Protein AF-A0A434BQZ9-F1 (afdb_monomer_lite)

Secondary structure (DSSP, 8-state):
-EEETTSTTHHHHTT-SEEEEEE-BGGGHHHHHHHHS--S-SGGGS-EEE-TTSPEEETT-SEEEEEEEEEEEEETTEEEEEEEEEEEEE-SSPBPEEETTEEE-HHHHHHHHHHS-TT-EEEEEEEETTEEEEEEETTEEE--EEESS--TT-TTSHHHHHHTTT-EEEEEEEEEEEEETTEEEEEEEEEEEEEEPPS-GGGTEEE-

Foldseek 3Di:
DKDFPPDPCVVVVVPDFKEKDFFAFQVCPVLVVLVPDPDPDSPVVFDWDQDPSGHTYGPPGQKMFIWTFPDWDDDPRIIDTDTDGPDMDHDQGFTWDDDPHDIDTQVVVQLVVLPDAQQEKEFEFADDPRWTKWAADPVGTDTQIARGQDDCPPCRHSNVVCVQLPKDKDFDGWPDWDADPVGNSYIYIYTYTYTDDDDDCPSRMDID

Structure (mmCIF, N/CA/C/O backbone):
data_AF-A0A434BQZ9-F1
#
_entry.id   AF-A0A434BQZ9-F1
#
loop_
_atom_site.group_PDB
_atom_site.id
_atom_site.type_symbol
_atom_site.label_atom_id
_atom_site.label_alt_id
_atom_site.label_comp_id
_atom_site.label_asym_id
_atom_site.label_entity_id
_atom_site.label_seq_id
_atom_site.pdbx_PDB_ins_code
_atom_site.Cartn_x
_atom_site.Cartn_y
_atom_site.Cartn_z
_atom_site.occupancy
_atom_site.B_iso_or_equiv
_atom_site.auth_seq_id
_atom_site.auth_comp_id
_atom_site.auth_asym_id
_atom_site.auth_atom_id
_atom_site.pdbx_PDB_model_num
ATOM 1 N N . VAL A 1 1 ? -4.462 -6.436 14.727 1.00 96.25 1 VAL A N 1
ATOM 2 C CA . VAL A 1 1 ? -4.093 -4.995 14.819 1.00 96.25 1 VAL A CA 1
ATOM 3 C C . VAL A 1 1 ? -4.205 -4.559 16.272 1.00 96.25 1 VAL A C 1
ATOM 5 O O . VAL A 1 1 ? -5.008 -5.148 16.980 1.00 96.25 1 VAL A O 1
ATOM 8 N N . CYS A 1 2 ? -3.408 -3.598 16.743 1.00 97.81 2 CYS A N 1
ATOM 9 C CA . CYS A 1 2 ? -3.476 -3.118 18.128 1.00 97.81 2 CYS A CA 1
ATOM 10 C C . CYS A 1 2 ? -3.979 -1.674 18.169 1.00 97.81 2 CYS A C 1
ATOM 12 O O . CYS A 1 2 ? -3.626 -0.878 17.301 1.00 97.81 2 CYS A O 1
ATOM 14 N N . ILE A 1 3 ? -4.768 -1.332 19.184 1.00 97.69 3 ILE A N 1
ATOM 15 C CA . ILE A 1 3 ? -5.246 0.033 19.424 1.00 97.69 3 ILE A CA 1
ATOM 16 C C . ILE A 1 3 ? -5.011 0.422 20.881 1.00 97.69 3 ILE A C 1
ATOM 18 O O . ILE A 1 3 ? -5.315 -0.346 21.791 1.00 97.69 3 ILE A O 1
ATOM 22 N N . ALA A 1 4 ? -4.458 1.614 21.102 1.00 97.56 4 ALA A N 1
ATOM 23 C CA . ALA A 1 4 ? -4.196 2.124 22.443 1.00 97.56 4 ALA A CA 1
ATOM 24 C C . ALA A 1 4 ? -5.507 2.385 23.194 1.00 97.56 4 ALA A C 1
ATOM 26 O O . ALA A 1 4 ? -6.442 2.943 22.620 1.00 97.56 4 ALA A O 1
ATOM 27 N N . HIS A 1 5 ? -5.549 2.115 24.499 1.00 97.44 5 HIS A N 1
ATOM 28 C CA . HIS A 1 5 ? -6.708 2.442 25.348 1.00 97.44 5 HIS A CA 1
ATOM 29 C C . HIS A 1 5 ? -7.026 3.942 25.367 1.00 97.44 5 HIS A C 1
ATOM 31 O O . HIS A 1 5 ? -8.168 4.352 25.542 1.00 97.44 5 HIS A O 1
ATOM 37 N N . LYS A 1 6 ? -6.006 4.781 25.149 1.00 96.12 6 LYS A N 1
ATOM 38 C CA . LYS A 1 6 ? -6.139 6.243 25.084 1.00 96.12 6 LYS A CA 1
ATOM 39 C C . LYS A 1 6 ? -6.611 6.759 23.720 1.00 96.12 6 LYS A C 1
ATOM 41 O O . LYS A 1 6 ? -6.811 7.964 23.570 1.00 96.12 6 LYS A O 1
ATOM 46 N N . ALA A 1 7 ? -6.733 5.899 22.708 1.00 94.19 7 ALA A N 1
ATOM 47 C CA . ALA A 1 7 ? -7.203 6.319 21.395 1.00 94.19 7 ALA A CA 1
ATOM 48 C C . ALA A 1 7 ? -8.699 6.657 21.450 1.00 94.19 7 ALA A C 1
ATOM 50 O O . ALA A 1 7 ? -9.493 5.896 21.991 1.00 94.19 7 ALA A O 1
ATOM 51 N N . VAL A 1 8 ? -9.099 7.762 20.811 1.00 92.06 8 VAL A N 1
ATOM 52 C CA . VAL A 1 8 ? -10.505 8.219 20.769 1.00 92.06 8 VAL A CA 1
ATOM 53 C C . VAL A 1 8 ? -11.450 7.140 20.221 1.00 92.06 8 VAL A C 1
ATOM 55 O O . VAL A 1 8 ? -12.586 7.032 20.666 1.00 92.06 8 VAL A O 1
ATOM 58 N N . GLY A 1 9 ? -10.977 6.317 19.279 1.00 92.06 9 GLY A N 1
ATOM 59 C CA . GLY A 1 9 ? -11.767 5.237 18.684 1.00 92.06 9 GLY A CA 1
ATOM 60 C C . GLY A 1 9 ? -11.846 3.951 19.514 1.00 92.06 9 GLY A C 1
ATOM 61 O O . GLY A 1 9 ? -12.615 3.069 19.147 1.00 92.06 9 GLY A O 1
ATOM 62 N N . HIS A 1 10 ? -11.079 3.810 20.604 1.00 96.19 10 HIS A N 1
ATOM 63 C CA . HIS A 1 10 ? -11.033 2.561 21.380 1.00 96.19 10 HIS A CA 1
ATOM 64 C C . HIS A 1 10 ? -12.415 2.106 21.886 1.00 96.19 10 HIS A C 1
ATOM 66 O O . HIS A 1 10 ? -12.773 0.964 21.593 1.00 96.19 10 HIS A O 1
ATOM 72 N N . PRO A 1 11 ? -13.251 2.966 22.511 1.00 95.88 11 PRO A N 1
ATOM 73 C CA . PRO A 1 11 ? -14.576 2.550 22.981 1.00 95.88 11 PRO A CA 1
ATOM 74 C C . PRO A 1 11 ? -15.502 2.052 21.862 1.00 95.88 11 PRO A C 1
ATOM 76 O O . PRO A 1 11 ? -16.344 1.185 22.087 1.00 95.88 11 PRO A O 1
ATOM 79 N N . VAL A 1 12 ? -15.328 2.572 20.641 1.00 95.81 12 VAL A N 1
ATOM 80 C CA . VAL A 1 12 ? -16.085 2.124 19.465 1.00 95.81 12 VAL A CA 1
ATOM 81 C C . VAL A 1 12 ? -15.643 0.714 19.083 1.00 95.81 12 VAL A C 1
ATOM 83 O O . VAL A 1 12 ? -16.463 -0.198 19.055 1.00 95.81 12 VAL A O 1
ATOM 86 N N . PHE A 1 13 ? -14.339 0.488 18.899 1.00 96.19 13 PHE A N 1
ATOM 87 C CA . PHE A 1 13 ? -13.815 -0.845 18.575 1.00 96.19 13 PHE A CA 1
ATOM 88 C C . PHE A 1 13 ? -14.084 -1.894 19.661 1.00 96.19 13 PHE A C 1
ATOM 90 O O . PHE A 1 13 ? -14.191 -3.072 19.335 1.00 96.19 13 PHE A O 1
ATOM 97 N N . ALA A 1 14 ? -14.234 -1.481 20.922 1.00 94.56 14 ALA A N 1
ATOM 98 C CA . ALA A 1 14 ? -14.578 -2.376 22.024 1.00 94.56 14 ALA A CA 1
ATOM 99 C C . ALA A 1 14 ? -15.988 -2.985 21.913 1.00 94.56 14 ALA A C 1
ATOM 101 O O . ALA A 1 14 ? -16.255 -4.020 22.520 1.00 94.56 14 ALA A O 1
ATOM 102 N N . THR A 1 15 ? -16.887 -2.356 21.149 1.00 96.00 15 THR A N 1
ATOM 103 C CA . THR A 1 15 ? -18.284 -2.795 20.984 1.00 96.00 15 THR A CA 1
ATOM 104 C C . THR A 1 15 ? -18.646 -3.149 19.538 1.00 96.00 15 THR A C 1
ATOM 106 O O . THR A 1 15 ? -19.679 -3.780 19.298 1.00 96.00 15 THR A O 1
ATOM 109 N N . SER A 1 16 ? -17.797 -2.792 18.570 1.00 96.94 16 SER A N 1
ATOM 110 C CA . SER A 1 16 ? -17.972 -3.124 17.156 1.00 96.94 16 SER A CA 1
ATOM 111 C C . SER A 1 16 ? -17.912 -4.629 16.884 1.00 96.94 16 SER A C 1
ATOM 113 O O . SER A 1 16 ? -17.060 -5.349 17.402 1.00 96.94 16 SER A O 1
ATOM 115 N N . LYS A 1 17 ? -18.784 -5.094 15.982 1.00 97.62 17 LYS A N 1
ATOM 116 C CA . LYS A 1 17 ? -18.813 -6.487 15.498 1.00 97.62 17 LYS A CA 1
ATOM 117 C C . LYS A 1 17 ? -17.883 -6.745 14.314 1.00 97.62 17 LYS A C 1
ATOM 119 O O . LYS A 1 17 ? -17.620 -7.898 13.998 1.00 97.62 17 LYS A O 1
ATOM 124 N N . SER A 1 18 ? -17.402 -5.694 13.665 1.00 98.31 18 SER A N 1
ATOM 125 C CA . SER A 1 18 ? -16.564 -5.764 12.473 1.00 98.31 18 SER A CA 1
ATOM 126 C C . SER A 1 18 ? -15.623 -4.566 12.399 1.00 98.31 18 SER A C 1
ATOM 128 O O . SER A 1 18 ? -15.804 -3.563 13.100 1.00 98.31 18 SER A O 1
ATOM 130 N N . PHE A 1 19 ? -14.575 -4.701 11.596 1.00 98.56 19 PHE A N 1
ATOM 131 C CA . PHE A 1 19 ? -13.649 -3.627 11.270 1.00 98.56 19 PHE A CA 1
ATOM 132 C C . PHE A 1 19 ? -12.974 -3.891 9.923 1.00 98.56 19 PHE A C 1
ATOM 134 O O . PHE A 1 19 ? -12.775 -5.039 9.532 1.00 98.56 19 PHE A O 1
ATOM 141 N N . ALA A 1 20 ? -12.554 -2.820 9.250 1.00 98.31 20 ALA A N 1
ATOM 142 C CA . ALA A 1 20 ? -11.741 -2.906 8.044 1.00 98.31 20 ALA A CA 1
ATOM 143 C C . ALA A 1 20 ? -10.283 -2.520 8.334 1.00 98.31 20 ALA A C 1
ATOM 145 O O . ALA A 1 20 ? -10.005 -1.620 9.131 1.00 98.31 20 ALA A O 1
ATOM 146 N N . ILE A 1 21 ? -9.351 -3.186 7.658 1.00 98.56 21 ILE A N 1
ATOM 147 C CA . ILE A 1 21 ? -7.941 -2.800 7.577 1.00 98.56 21 ILE A CA 1
ATOM 148 C C . ILE A 1 21 ? -7.709 -2.236 6.179 1.00 98.56 21 ILE A C 1
ATOM 150 O O . ILE A 1 21 ? -7.973 -2.925 5.200 1.00 98.56 21 ILE A O 1
ATOM 154 N N . ASN A 1 22 ? -7.187 -1.014 6.089 1.00 98.50 22 ASN A N 1
ATOM 155 C CA . ASN A 1 22 ? -6.843 -0.356 4.830 1.00 98.50 22 ASN A CA 1
ATOM 156 C C . ASN A 1 22 ? -5.321 -0.167 4.763 1.00 98.50 22 ASN A C 1
ATOM 158 O O . ASN A 1 22 ? -4.747 0.556 5.580 1.00 98.50 22 ASN A O 1
ATOM 162 N N . VAL A 1 23 ? -4.663 -0.845 3.823 1.00 98.00 23 VAL A N 1
ATOM 163 C CA . VAL A 1 23 ? -3.221 -0.730 3.569 1.00 98.00 23 VAL A CA 1
ATOM 164 C C . VAL A 1 23 ? -3.010 0.382 2.549 1.00 98.00 23 VAL A C 1
ATOM 166 O O . VAL A 1 23 ? -3.301 0.217 1.367 1.00 98.00 23 VAL A O 1
ATOM 169 N N . LEU A 1 24 ? -2.542 1.533 3.023 1.00 97.44 24 LEU A N 1
ATOM 170 C CA . LEU A 1 24 ? -2.470 2.761 2.234 1.00 97.44 24 LEU A CA 1
ATOM 171 C C . LEU A 1 24 ? -1.416 2.690 1.122 1.00 97.44 24 LEU A C 1
ATOM 173 O O . LEU A 1 24 ? -0.355 2.091 1.305 1.00 97.44 24 LEU A O 1
ATOM 177 N N . ASN A 1 25 ? -1.694 3.344 -0.005 1.00 94.94 25 ASN A N 1
ATOM 178 C CA . ASN A 1 25 ? -0.714 3.567 -1.071 1.00 94.94 25 ASN A CA 1
ATOM 179 C C . ASN A 1 25 ? 0.157 4.811 -0.802 1.00 94.94 25 ASN A C 1
ATOM 181 O O . ASN A 1 25 ? -0.167 5.618 0.071 1.00 94.94 25 ASN A O 1
ATOM 185 N N . GLU A 1 26 ? 1.250 4.983 -1.548 1.00 92.00 26 GLU A N 1
ATOM 186 C CA . GLU A 1 26 ? 2.219 6.075 -1.357 1.00 92.00 26 GLU A CA 1
ATOM 187 C C . GLU A 1 26 ? 1.632 7.498 -1.466 1.00 92.00 26 GLU A C 1
ATOM 189 O O . GLU A 1 26 ? 2.072 8.395 -0.737 1.00 92.00 26 GLU A O 1
ATOM 194 N N . ASP A 1 27 ? 0.580 7.692 -2.266 1.00 92.19 27 ASP A N 1
ATOM 195 C CA . ASP A 1 27 ? -0.128 8.972 -2.414 1.00 92.19 27 ASP A CA 1
ATOM 196 C C . ASP A 1 27 ? -1.052 9.274 -1.218 1.00 92.19 27 ASP A C 1
ATOM 198 O O . ASP A 1 27 ? -1.430 10.420 -0.961 1.00 92.19 27 ASP A O 1
ATOM 202 N N . GLN A 1 28 ? -1.385 8.266 -0.408 1.00 95.75 28 GLN A N 1
ATOM 203 C CA . GLN A 1 28 ? -2.303 8.373 0.731 1.00 95.75 28 GLN A CA 1
ATOM 204 C C . GLN A 1 28 ? -1.630 8.835 2.038 1.00 95.75 28 GLN A C 1
ATOM 206 O O . GLN A 1 28 ? -2.159 8.636 3.137 1.00 95.75 28 GLN A O 1
ATOM 211 N N . LYS A 1 29 ? -0.496 9.542 1.956 1.00 94.44 29 LYS A N 1
ATOM 212 C CA . LYS A 1 29 ? 0.166 10.164 3.121 1.00 94.44 29 LYS A CA 1
ATOM 213 C C . LYS A 1 29 ? -0.760 11.111 3.894 1.00 94.44 29 LYS A C 1
ATOM 215 O O . LYS A 1 29 ? -0.743 11.119 5.127 1.00 94.44 29 LYS A O 1
ATOM 220 N N . ALA A 1 30 ? -1.579 11.891 3.186 1.00 94.69 30 ALA A N 1
ATOM 221 C CA . ALA A 1 30 ? -2.551 12.790 3.809 1.00 94.69 30 ALA A CA 1
ATOM 222 C C . ALA A 1 30 ? -3.617 12.016 4.607 1.00 94.69 30 ALA A C 1
ATOM 224 O O . ALA A 1 30 ? -3.938 12.402 5.733 1.00 94.69 30 ALA A O 1
ATOM 225 N N . ALA A 1 31 ? -4.087 10.881 4.075 1.00 96.69 31 ALA A N 1
ATOM 226 C CA . ALA A 1 31 ? -5.020 9.996 4.770 1.00 96.69 31 ALA A CA 1
ATOM 227 C C . ALA A 1 31 ? -4.393 9.416 6.052 1.00 96.69 31 ALA A C 1
ATOM 229 O O . ALA A 1 31 ? -4.991 9.478 7.123 1.00 96.69 31 ALA A O 1
ATOM 230 N N . SER A 1 32 ? -3.145 8.940 5.998 1.00 96.75 32 SER A N 1
ATOM 231 C CA . SER A 1 32 ? -2.436 8.496 7.210 1.00 96.75 32 SER A CA 1
ATOM 232 C C . SER A 1 32 ? -2.397 9.596 8.284 1.00 96.75 32 SER A C 1
ATOM 234 O O . SER A 1 32 ? -2.729 9.365 9.449 1.00 96.75 32 SER A O 1
ATOM 236 N N . GLY A 1 33 ? -2.067 10.829 7.879 1.00 94.62 33 GLY A N 1
ATOM 237 C CA . GLY A 1 33 ? -2.047 11.993 8.766 1.00 94.62 33 GLY A CA 1
ATOM 238 C C . GLY A 1 33 ? -3.405 12.303 9.404 1.00 94.62 33 GLY A C 1
ATOM 239 O O . GLY A 1 33 ? -3.474 12.491 10.622 1.00 94.62 33 GLY A O 1
ATOM 240 N N . ILE A 1 34 ? -4.494 12.321 8.623 1.00 95.50 34 ILE A N 1
ATOM 241 C CA . ILE A 1 34 ? -5.824 12.643 9.159 1.00 95.50 34 ILE A CA 1
ATOM 242 C C . ILE A 1 34 ? -6.303 11.571 10.145 1.00 95.50 34 ILE A C 1
ATOM 244 O O . ILE A 1 34 ? -6.785 11.914 11.230 1.00 95.50 34 ILE A O 1
ATOM 248 N N . PHE A 1 35 ? -6.090 10.284 9.845 1.00 95.94 35 PHE A N 1
ATOM 249 C CA . PHE A 1 35 ? -6.522 9.190 10.718 1.00 95.94 35 PHE A CA 1
ATOM 250 C C . PHE A 1 35 ? -5.692 9.069 12.002 1.00 95.94 35 PHE A C 1
ATOM 252 O O . PHE A 1 35 ? -6.250 8.684 13.034 1.00 95.94 35 PHE A O 1
ATOM 259 N N . ALA A 1 36 ? -4.424 9.493 11.990 1.00 93.62 36 ALA A N 1
ATOM 260 C CA . ALA A 1 36 ? -3.586 9.609 13.188 1.00 93.62 36 ALA A CA 1
ATOM 261 C C . ALA A 1 36 ? -3.894 10.857 14.045 1.00 93.62 36 ALA A C 1
ATOM 263 O O . ALA A 1 36 ? -3.538 10.909 15.223 1.00 93.62 36 ALA A O 1
ATOM 264 N N . SER A 1 37 ? -4.559 11.868 13.477 1.00 92.38 37 SER A N 1
ATOM 265 C CA . SER A 1 37 ? -4.885 13.121 14.168 1.00 92.38 37 SER A CA 1
ATOM 266 C C . SER A 1 37 ? -6.099 13.007 15.111 1.00 92.38 37 SER A C 1
ATOM 268 O O . SER A 1 37 ? -6.730 11.953 15.245 1.00 92.38 37 SER A O 1
ATOM 270 N N . LYS A 1 38 ? -6.465 14.126 15.751 1.00 90.19 38 LYS A N 1
ATOM 271 C CA . LYS A 1 38 ? -7.702 14.289 16.541 1.00 90.19 38 LYS A CA 1
ATOM 272 C C . LYS A 1 38 ? -8.836 14.982 15.765 1.00 90.19 38 LYS A C 1
ATOM 274 O O . LYS A 1 38 ? -9.745 15.512 16.394 1.00 90.19 38 LYS A O 1
ATOM 279 N N . ALA A 1 39 ? -8.773 15.027 14.430 1.00 92.19 39 ALA A N 1
ATOM 280 C CA . ALA A 1 39 ? -9.846 15.599 13.615 1.00 92.19 39 ALA A CA 1
ATOM 281 C C . ALA A 1 39 ? -11.207 14.961 13.955 1.00 92.19 39 ALA A C 1
ATOM 283 O O . ALA A 1 39 ? -11.278 13.751 14.184 1.00 92.19 39 ALA A O 1
ATOM 284 N N . ALA A 1 40 ? -12.259 15.786 14.006 1.00 89.19 40 ALA A N 1
ATOM 285 C CA . ALA A 1 40 ? -13.602 15.362 14.404 1.00 89.19 40 ALA A CA 1
ATOM 286 C C . ALA A 1 40 ? -14.259 14.467 13.344 1.00 89.19 40 ALA A C 1
ATOM 288 O O . ALA A 1 40 ? -14.742 13.388 13.673 1.00 89.19 40 ALA A O 1
ATOM 289 N N . ASP A 1 41 ? -14.209 14.885 12.076 1.00 93.06 41 ASP A N 1
ATOM 290 C CA . ASP A 1 41 ? -14.676 14.091 10.941 1.00 93.06 41 ASP A CA 1
ATOM 291 C C . ASP A 1 41 ? -13.498 13.721 10.034 1.00 93.06 41 ASP A C 1
ATOM 293 O O . ASP A 1 41 ? -13.081 14.470 9.151 1.00 93.06 41 ASP A O 1
ATOM 297 N N . LYS A 1 42 ? -12.914 12.553 10.308 1.00 94.12 42 LYS A N 1
ATOM 298 C CA . LYS A 1 42 ? -11.785 12.011 9.541 1.00 94.12 42 LYS A CA 1
ATOM 299 C C . LYS A 1 42 ? -12.216 11.487 8.172 1.00 94.12 42 LYS A C 1
ATOM 301 O O . LYS A 1 42 ? -11.413 11.504 7.244 1.00 94.12 42 LYS A O 1
ATOM 306 N N . PHE A 1 43 ? -13.459 11.021 8.056 1.00 96.19 43 PHE A N 1
ATOM 307 C CA . PHE A 1 43 ? -13.973 10.394 6.842 1.00 96.19 43 PHE A CA 1
ATOM 308 C C . PHE A 1 43 ? -14.380 11.422 5.786 1.00 96.19 43 PHE A C 1
ATOM 310 O O . PHE A 1 43 ? -14.307 11.108 4.606 1.00 96.19 43 PHE A O 1
ATOM 317 N N . ALA A 1 44 ? -14.694 12.664 6.167 1.00 95.69 44 ALA A N 1
ATOM 318 C CA . ALA A 1 44 ? -14.896 13.757 5.210 1.00 95.69 44 ALA A CA 1
ATOM 319 C C . ALA A 1 44 ? -13.654 14.084 4.354 1.00 95.69 44 ALA A C 1
ATOM 321 O O . ALA A 1 44 ? -13.780 14.682 3.289 1.00 95.69 44 ALA A O 1
ATOM 322 N N . ALA A 1 45 ? -12.452 13.711 4.808 1.00 94.25 45 ALA A N 1
ATOM 323 C CA . ALA A 1 45 ? -11.195 14.003 4.117 1.00 94.25 45 ALA A CA 1
ATOM 324 C C . ALA A 1 45 ? -10.750 12.903 3.136 1.00 94.25 45 ALA A C 1
ATOM 326 O O . ALA A 1 45 ? -9.698 13.040 2.509 1.00 94.25 45 ALA A O 1
ATOM 327 N N . VAL A 1 46 ? -11.496 11.798 3.028 1.00 96.50 46 VAL A N 1
ATOM 328 C CA . VAL A 1 46 ? -11.119 10.637 2.211 1.00 96.50 46 VAL A CA 1
ATOM 329 C C . VAL A 1 46 ? -12.327 10.045 1.490 1.00 96.50 46 VAL A C 1
ATOM 331 O O . VAL A 1 46 ? -13.434 10.0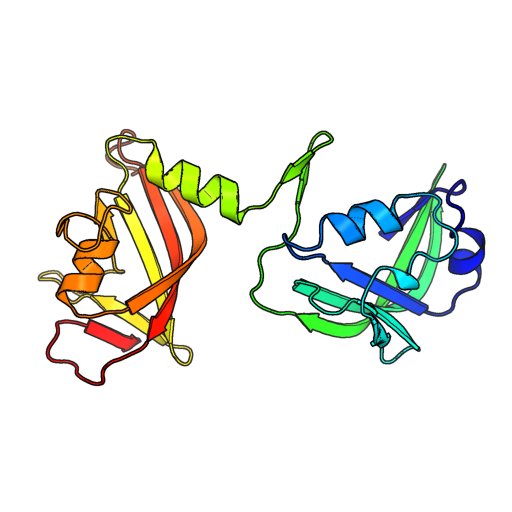25 2.020 1.00 96.50 46 VAL A O 1
ATOM 334 N N . ALA A 1 47 ? -12.108 9.513 0.291 1.00 97.38 47 ALA A N 1
ATOM 335 C CA . ALA A 1 47 ? -13.103 8.684 -0.377 1.00 97.38 47 ALA A CA 1
ATOM 336 C C . ALA A 1 47 ? -13.122 7.285 0.256 1.00 97.38 47 ALA A C 1
ATOM 338 O O . ALA A 1 47 ? -12.071 6.688 0.513 1.00 97.38 47 ALA A O 1
ATOM 339 N N . TRP A 1 48 ? -14.318 6.781 0.545 1.00 98.25 48 TRP A N 1
ATOM 340 C CA . TRP A 1 48 ? -14.514 5.468 1.140 1.00 98.25 48 TRP A CA 1
ATOM 341 C C . TRP A 1 48 ? -15.888 4.914 0.784 1.00 98.25 48 TRP A C 1
ATOM 343 O O . TRP A 1 48 ? -16.818 5.653 0.452 1.00 98.25 48 TRP A O 1
ATOM 353 N N . ARG A 1 49 ? -16.022 3.600 0.922 1.00 98.06 49 ARG A N 1
ATOM 354 C CA . ARG A 1 49 ? -17.270 2.867 0.718 1.00 98.06 49 ARG A CA 1
ATOM 355 C C . ARG A 1 49 ? -17.457 1.797 1.793 1.00 98.06 49 ARG A C 1
ATOM 357 O O . ARG A 1 49 ? -16.469 1.322 2.358 1.00 98.06 49 ARG A O 1
ATOM 364 N N . PRO A 1 50 ? -18.698 1.394 2.101 1.00 98.06 50 PRO A N 1
ATOM 365 C CA . PRO A 1 50 ? -18.924 0.259 2.984 1.00 98.06 50 PRO A CA 1
ATOM 366 C C . PRO A 1 50 ? -18.419 -1.035 2.330 1.00 98.06 50 PRO A C 1
ATOM 368 O O . PRO A 1 50 ? -18.685 -1.302 1.157 1.00 98.06 50 PRO A O 1
ATOM 371 N N . GLY A 1 51 ? -17.695 -1.838 3.106 1.00 97.19 51 GLY A N 1
ATOM 372 C CA . GLY A 1 51 ? -17.376 -3.223 2.781 1.00 97.19 51 GLY A CA 1
ATOM 373 C C . GLY A 1 51 ? -18.571 -4.155 2.999 1.00 97.19 51 GLY A C 1
ATOM 374 O O . GLY A 1 51 ? -19.669 -3.731 3.372 1.00 97.19 51 GLY A O 1
ATOM 375 N N . ARG A 1 52 ? -18.343 -5.456 2.823 1.00 97.38 52 ARG A N 1
ATOM 376 C CA . ARG A 1 52 ? -19.325 -6.525 3.048 1.00 97.38 52 ARG A CA 1
ATOM 377 C C . ARG A 1 52 ? -19.936 -6.512 4.458 1.00 97.38 52 ARG A C 1
ATOM 379 O O . ARG A 1 52 ? -21.115 -6.821 4.606 1.00 97.38 52 ARG A O 1
ATOM 386 N N . THR A 1 53 ? -19.164 -6.175 5.488 1.00 97.50 53 THR A N 1
ATOM 387 C CA . THR A 1 53 ? -19.620 -6.074 6.886 1.00 97.50 53 THR A CA 1
ATOM 388 C C . THR A 1 53 ? -20.197 -4.697 7.231 1.00 97.50 53 THR A C 1
ATOM 390 O O . THR A 1 53 ? -20.616 -4.471 8.367 1.00 97.50 53 THR A O 1
ATOM 393 N N . GLY A 1 54 ? -20.180 -3.757 6.279 1.00 97.56 54 GLY A N 1
ATOM 394 C CA . GLY A 1 54 ? -20.477 -2.341 6.494 1.00 97.56 54 GLY A CA 1
ATOM 395 C C . GLY A 1 54 ? -19.290 -1.516 7.008 1.00 97.56 54 GLY A C 1
ATOM 396 O O . GLY A 1 54 ? -19.412 -0.296 7.112 1.00 97.56 54 GLY A O 1
ATOM 397 N N . SER A 1 55 ? -18.142 -2.137 7.304 1.00 98.00 55 SER A N 1
ATOM 398 C CA . SER A 1 55 ? -16.930 -1.419 7.723 1.00 98.00 55 SER A CA 1
ATOM 399 C C . SER A 1 55 ? -16.389 -0.515 6.604 1.00 98.00 55 SER A C 1
ATOM 401 O O . SER A 1 55 ? -16.468 -0.890 5.435 1.00 98.00 55 SER A O 1
ATOM 403 N N . PRO A 1 56 ? -15.814 0.659 6.917 1.00 97.56 56 PRO A N 1
ATOM 404 C CA . PRO A 1 56 ? -15.357 1.600 5.899 1.00 97.56 56 PRO A CA 1
ATOM 405 C C . PRO A 1 56 ? -14.056 1.140 5.221 1.00 97.56 56 PRO A C 1
ATOM 407 O O . PRO A 1 56 ? -12.996 1.058 5.851 1.00 97.56 56 PRO A O 1
ATOM 410 N N . VAL A 1 57 ? -14.132 0.888 3.915 1.00 98.25 57 VAL A N 1
ATOM 411 C CA . VAL A 1 57 ? -12.998 0.583 3.033 1.00 98.25 57 VAL A CA 1
ATOM 412 C C . VAL A 1 57 ? -12.613 1.855 2.283 1.00 98.25 57 VAL A C 1
ATOM 414 O O . VAL A 1 57 ? -13.461 2.471 1.641 1.00 98.25 57 VAL A O 1
ATOM 417 N N . LEU A 1 58 ? -11.352 2.272 2.395 1.00 98.12 58 LEU A N 1
ATOM 418 C CA . LEU A 1 58 ? -10.848 3.483 1.749 1.00 98.12 58 LEU A CA 1
ATOM 419 C C . LEU A 1 58 ? -10.523 3.212 0.281 1.00 98.12 58 LEU A C 1
ATOM 421 O O . LEU A 1 58 ? -9.838 2.240 -0.048 1.00 98.12 58 LEU A O 1
ATOM 425 N N . ASP A 1 59 ? -10.949 4.117 -0.593 1.00 96.62 59 ASP A N 1
ATOM 426 C CA . ASP A 1 59 ? -10.661 3.998 -2.017 1.00 96.62 59 ASP A CA 1
ATOM 427 C C . ASP A 1 59 ? -9.168 4.218 -2.286 1.00 96.62 59 ASP A C 1
ATOM 429 O O . ASP A 1 59 ? -8.507 5.045 -1.655 1.00 96.62 59 ASP A O 1
ATOM 433 N N . GLY A 1 60 ? -8.615 3.456 -3.229 1.00 94.38 60 GLY A N 1
ATOM 434 C CA . GLY A 1 60 ? -7.212 3.558 -3.636 1.00 94.38 60 GLY A CA 1
ATOM 435 C C . GLY A 1 60 ? -6.202 2.874 -2.707 1.00 94.38 60 GLY A C 1
ATOM 436 O O . GLY A 1 60 ? -5.033 2.802 -3.075 1.00 94.38 60 GLY A O 1
ATOM 437 N N . SER A 1 61 ? -6.606 2.326 -1.554 1.00 97.38 61 SER A N 1
ATOM 438 C CA . SER A 1 61 ? -5.704 1.491 -0.742 1.00 97.38 61 SER A CA 1
ATOM 439 C C . SER A 1 61 ? -5.110 0.342 -1.571 1.00 97.38 61 SER A C 1
ATOM 441 O O . SER A 1 61 ? -5.789 -0.236 -2.417 1.00 97.38 61 SER A O 1
ATOM 443 N N . VAL A 1 62 ? -3.831 0.017 -1.349 1.00 97.25 62 VAL A N 1
ATOM 444 C CA . VAL A 1 62 ? -3.131 -1.082 -2.050 1.00 97.25 62 VAL A CA 1
ATOM 445 C C . VAL A 1 62 ? -3.776 -2.420 -1.731 1.00 97.25 62 VAL A C 1
ATOM 447 O O . VAL A 1 62 ? -3.844 -3.296 -2.589 1.00 97.25 62 VAL A O 1
ATOM 450 N N . ALA A 1 63 ? -4.254 -2.567 -0.498 1.00 98.12 63 ALA A N 1
ATOM 451 C CA . ALA A 1 63 ? -5.070 -3.688 -0.081 1.00 98.12 63 ALA A CA 1
ATOM 452 C C . ALA A 1 63 ? -6.084 -3.257 0.975 1.00 98.12 63 ALA A C 1
ATOM 454 O O . ALA A 1 63 ? -5.834 -2.334 1.756 1.00 98.12 63 ALA A O 1
ATOM 455 N N . SER A 1 64 ? -7.205 -3.961 1.035 1.00 98.38 64 SER A N 1
ATOM 456 C CA . SER A 1 64 ? -8.189 -3.828 2.101 1.00 98.38 64 SER A CA 1
ATOM 457 C C . SER A 1 64 ? -8.628 -5.202 2.595 1.00 98.38 64 SER A C 1
ATOM 459 O O . SER A 1 64 ? -8.680 -6.164 1.832 1.00 98.38 64 SER A O 1
ATOM 461 N N . PHE A 1 65 ? -8.922 -5.300 3.889 1.00 98.69 65 PHE A N 1
ATOM 462 C CA . PHE A 1 65 ? -9.435 -6.515 4.518 1.00 98.69 65 PHE A CA 1
ATOM 463 C C . PHE A 1 65 ? -10.641 -6.157 5.365 1.00 98.69 65 PHE A C 1
ATOM 465 O O . PHE A 1 65 ? -10.508 -5.432 6.352 1.00 98.69 65 PHE A O 1
ATOM 472 N N . ASP A 1 66 ? -11.802 -6.682 5.003 1.00 98.56 66 ASP A N 1
ATOM 473 C CA . ASP A 1 66 ? -13.031 -6.499 5.757 1.00 98.56 66 ASP A CA 1
ATOM 474 C C . ASP A 1 66 ? -13.239 -7.689 6.698 1.00 98.56 66 ASP A C 1
ATOM 476 O O . ASP A 1 66 ? -13.315 -8.841 6.257 1.00 98.56 66 ASP A O 1
ATOM 480 N N . CYS A 1 67 ? -13.260 -7.428 8.004 1.00 98.69 67 CYS A N 1
ATOM 481 C CA . CYS A 1 67 ? -13.176 -8.451 9.037 1.00 98.69 67 CYS A CA 1
ATOM 482 C C . CYS A 1 67 ? -14.377 -8.414 9.980 1.00 98.69 67 CYS A C 1
ATOM 484 O O . CYS A 1 67 ? -14.788 -7.349 10.437 1.00 98.69 67 CYS A O 1
ATOM 486 N N . ASP A 1 68 ? -14.835 -9.591 10.402 1.00 98.62 68 ASP A N 1
ATOM 487 C CA . ASP A 1 68 ? -15.593 -9.69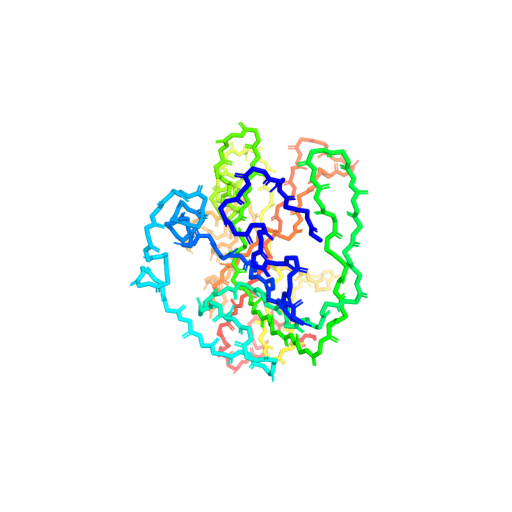6 11.650 1.00 98.62 68 ASP A CA 1
ATOM 488 C C . ASP A 1 68 ? -14.630 -9.654 12.842 1.00 98.62 68 ASP A C 1
ATOM 490 O O . ASP A 1 68 ? -13.531 -10.215 12.786 1.00 98.62 68 ASP A O 1
ATOM 494 N N . MET A 1 69 ? -15.052 -9.022 13.936 1.00 98.25 69 MET A N 1
ATOM 495 C CA . MET A 1 69 ? -14.341 -9.034 15.212 1.00 98.25 69 MET A CA 1
ATOM 496 C C . MET A 1 69 ? -14.459 -10.424 15.844 1.00 98.25 69 MET A C 1
ATOM 498 O O . MET A 1 69 ? -15.514 -10.795 16.352 1.00 98.25 69 MET A O 1
ATOM 502 N N . GLU A 1 70 ? -13.371 -11.193 15.822 1.00 98.19 70 GLU A N 1
ATOM 503 C CA . GLU A 1 70 ? -13.322 -12.534 16.418 1.00 98.19 70 GLU A CA 1
ATOM 504 C C . GLU A 1 70 ? -12.994 -12.446 17.911 1.00 98.19 70 GLU A C 1
ATOM 506 O O . GLU A 1 70 ? -13.603 -13.118 18.742 1.00 98.19 70 GLU A O 1
ATOM 511 N N . ARG A 1 71 ? -12.004 -11.618 18.266 1.00 97.88 71 ARG A N 1
ATOM 512 C CA . ARG A 1 71 ? -11.569 -11.454 19.652 1.00 97.88 71 ARG A CA 1
ATOM 513 C C . ARG A 1 71 ? -10.933 -10.092 19.876 1.00 97.88 71 ARG A C 1
ATOM 515 O O . ARG A 1 71 ? -10.099 -9.649 19.089 1.00 97.88 71 ARG A O 1
ATOM 522 N N . LEU A 1 72 ? -11.261 -9.498 21.016 1.00 97.75 72 LEU A N 1
ATOM 523 C CA . LEU A 1 72 ? -10.541 -8.370 21.589 1.00 97.75 72 LEU A CA 1
ATOM 524 C C . LEU A 1 72 ? -9.777 -8.861 22.819 1.00 97.75 72 LEU A C 1
ATOM 526 O O . LEU A 1 72 ? -10.370 -9.445 23.726 1.00 97.75 72 LEU A O 1
ATOM 530 N N . VAL A 1 73 ? -8.460 -8.677 22.832 1.00 98.31 73 VAL A N 1
ATOM 531 C CA . VAL A 1 73 ? -7.590 -9.120 23.929 1.00 98.31 73 VAL A CA 1
ATOM 532 C C . VAL A 1 73 ? -6.979 -7.904 24.601 1.00 98.31 73 VAL A C 1
ATOM 534 O O . VAL A 1 73 ? -6.331 -7.104 23.933 1.00 98.31 73 VAL A O 1
ATOM 537 N N . ASP A 1 74 ? -7.168 -7.779 25.910 1.00 97.62 74 ASP A N 1
ATOM 538 C CA . ASP A 1 74 ? -6.470 -6.778 26.715 1.00 97.62 74 ASP A CA 1
ATOM 539 C C . ASP A 1 74 ? -4.970 -7.111 26.807 1.00 97.62 74 ASP A C 1
ATOM 541 O O . ASP A 1 74 ? -4.602 -8.257 27.076 1.00 97.62 74 ASP A O 1
ATOM 545 N N . ALA A 1 75 ? -4.105 -6.135 26.527 1.00 96.62 75 ALA A N 1
ATOM 546 C CA . ALA A 1 75 ? -2.660 -6.328 26.414 1.00 96.62 75 ALA A CA 1
ATOM 547 C C . ALA A 1 75 ? -1.883 -5.068 26.845 1.00 96.62 75 ALA A C 1
ATOM 549 O O . ALA A 1 75 ? -1.219 -4.406 26.043 1.00 96.62 75 ALA A O 1
ATOM 550 N N . GLY A 1 76 ? -1.943 -4.746 28.139 1.00 97.06 76 GLY A N 1
ATOM 551 C CA . GLY A 1 76 ? -1.216 -3.616 28.720 1.00 97.06 76 GLY A CA 1
ATOM 552 C C . GLY A 1 76 ? -1.911 -2.285 28.441 1.00 97.06 76 GLY A C 1
ATOM 553 O O . GLY A 1 76 ? -3.019 -2.051 28.910 1.00 97.06 76 GLY A O 1
ATOM 554 N N . ASP A 1 77 ? -1.256 -1.382 27.711 1.00 97.75 77 ASP A N 1
ATOM 555 C CA . ASP A 1 77 ? -1.831 -0.086 27.322 1.00 97.75 77 ASP A CA 1
ATOM 556 C C . ASP A 1 77 ? -2.579 -0.123 25.974 1.00 97.75 77 ASP A C 1
ATOM 558 O O . ASP A 1 77 ? -3.105 0.903 25.521 1.00 97.75 77 ASP A O 1
ATOM 562 N N . HIS A 1 78 ? -2.656 -1.305 25.354 1.00 98.44 78 HIS A N 1
ATOM 563 C CA . HIS A 1 78 ? -3.351 -1.565 24.101 1.00 98.44 78 HIS A CA 1
ATOM 564 C C . HIS A 1 78 ? -4.303 -2.754 24.215 1.00 98.44 78 HIS A C 1
ATOM 566 O O . HIS A 1 78 ? -4.077 -3.697 24.968 1.00 98.44 78 HIS A O 1
ATOM 572 N N . SER A 1 79 ? -5.317 -2.755 23.353 1.00 98.12 79 SER A N 1
ATOM 573 C CA . SER A 1 79 ? -6.094 -3.949 23.040 1.00 98.12 79 SER A CA 1
ATOM 574 C C . SER A 1 79 ? -5.667 -4.515 21.683 1.00 98.12 79 SER A C 1
ATOM 576 O O . SER A 1 79 ? -5.469 -3.768 20.720 1.00 98.12 79 SER A O 1
ATOM 578 N N . ILE A 1 80 ? -5.547 -5.838 21.591 1.00 98.44 80 ILE A N 1
ATOM 579 C CA . ILE A 1 80 ? -5.280 -6.574 20.352 1.00 98.44 80 ILE A CA 1
ATOM 580 C C . ILE A 1 80 ? -6.618 -6.986 19.741 1.00 98.44 80 ILE A C 1
ATOM 582 O O . ILE A 1 80 ? -7.370 -7.763 20.328 1.00 98.44 80 ILE A O 1
ATOM 586 N N . LEU A 1 81 ? -6.891 -6.492 18.538 1.00 98.38 81 LEU A N 1
ATOM 587 C CA . LEU A 1 81 ? -8.020 -6.892 17.709 1.00 98.38 81 LEU A CA 1
ATOM 588 C C . LEU A 1 81 ? -7.576 -8.050 16.818 1.00 98.38 81 LEU A C 1
ATOM 590 O O . LEU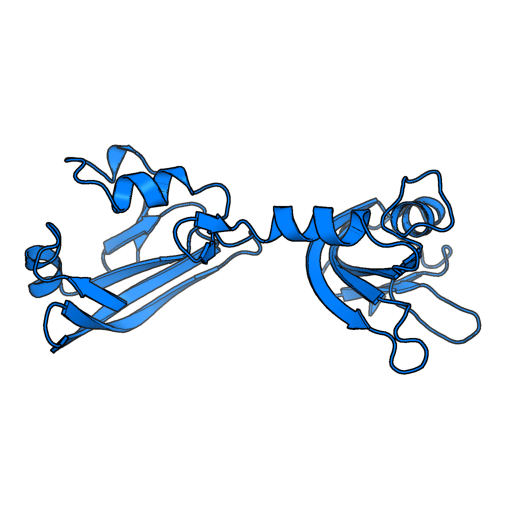 A 1 81 ? -6.668 -7.903 15.984 1.00 98.38 81 LEU A O 1
ATOM 594 N N . ILE A 1 82 ? -8.247 -9.183 16.985 1.00 98.50 82 ILE A N 1
ATOM 595 C CA . ILE A 1 82 ? -8.139 -10.364 16.137 1.00 98.50 82 ILE A CA 1
ATOM 596 C C . ILE A 1 82 ? -9.413 -10.416 15.299 1.00 98.50 82 ILE A C 1
ATOM 598 O O . ILE A 1 82 ? -10.516 -10.495 15.841 1.00 98.50 82 ILE A O 1
ATOM 602 N N . GLY A 1 83 ? -9.255 -10.340 13.980 1.00 98.31 83 GLY A N 1
ATOM 603 C CA . GLY A 1 83 ? -10.366 -10.329 13.034 1.00 98.31 83 GLY A CA 1
ATOM 604 C C . GLY A 1 83 ? -10.336 -11.525 12.098 1.00 98.31 83 GLY A C 1
ATOM 605 O O . GLY A 1 83 ? -9.263 -11.986 11.704 1.00 98.31 83 GLY A O 1
ATOM 606 N N . ARG A 1 84 ? -11.520 -12.007 11.723 1.00 98.56 84 ARG A N 1
ATOM 607 C CA . ARG A 1 84 ? -11.705 -13.026 10.690 1.00 98.56 84 ARG A CA 1
ATOM 608 C C . ARG A 1 84 ? -12.038 -12.340 9.370 1.00 98.56 84 ARG A C 1
ATOM 610 O O . ARG A 1 84 ? -13.096 -11.728 9.260 1.00 98.56 84 ARG A O 1
ATOM 617 N N . VAL A 1 85 ? -11.159 -12.472 8.378 1.00 98.56 85 VAL A N 1
ATOM 618 C CA . VAL A 1 85 ? -11.350 -11.876 7.045 1.00 98.56 85 VAL A CA 1
ATOM 619 C C . VAL A 1 85 ? -12.591 -12.474 6.375 1.00 98.56 85 VAL A C 1
ATOM 621 O O . VAL A 1 85 ? -12.730 -13.695 6.278 1.00 98.56 85 VAL A O 1
ATOM 624 N N . ARG A 1 86 ? -13.506 -11.606 5.938 1.00 98.38 86 ARG A N 1
ATOM 625 C CA . ARG A 1 86 ? -14.746 -11.947 5.221 1.00 98.38 86 ARG A CA 1
ATOM 626 C C . ARG A 1 86 ? -14.713 -11.546 3.758 1.00 98.38 86 ARG A C 1
ATOM 628 O O . ARG A 1 86 ? -15.443 -12.155 2.974 1.00 98.38 86 ARG A O 1
ATOM 635 N N . ASP A 1 87 ? -13.917 -10.537 3.435 1.00 98.38 87 ASP A N 1
ATOM 636 C CA . ASP A 1 87 ? -13.661 -10.064 2.083 1.00 98.38 87 ASP A CA 1
ATOM 637 C C . ASP A 1 87 ? -12.311 -9.336 2.033 1.00 98.38 87 ASP A C 1
ATOM 639 O O . ASP A 1 87 ? -11.831 -8.849 3.065 1.00 98.38 87 ASP A O 1
ATOM 643 N N . PHE A 1 88 ? -11.687 -9.284 0.860 1.00 98.06 88 PHE A N 1
ATOM 644 C CA . PHE A 1 88 ? -10.446 -8.544 0.654 1.00 98.06 88 PHE A CA 1
ATOM 645 C C . PHE A 1 88 ? -10.277 -8.121 -0.804 1.00 98.06 88 PHE A C 1
ATOM 647 O O . PHE A 1 88 ? -10.699 -8.814 -1.726 1.00 98.06 88 PHE A O 1
ATOM 654 N N . GLU A 1 89 ? -9.574 -7.013 -1.006 1.00 96.44 89 GLU A N 1
ATOM 655 C CA . GLU A 1 89 ? -9.172 -6.534 -2.326 1.00 96.44 89 GLU A CA 1
ATOM 656 C C . GLU A 1 89 ? -7.703 -6.127 -2.303 1.00 96.44 89 GLU A C 1
ATOM 658 O O . GLU A 1 89 ? -7.163 -5.770 -1.254 1.00 96.44 89 GLU A O 1
ATOM 663 N N . HIS A 1 90 ? -7.048 -6.169 -3.463 1.00 96.06 90 HIS A N 1
ATOM 664 C CA . HIS A 1 90 ? -5.700 -5.642 -3.624 1.00 96.06 90 HIS A CA 1
ATOM 665 C C . HIS A 1 90 ? -5.449 -5.148 -5.052 1.00 96.06 90 HIS A C 1
ATOM 667 O O . HIS A 1 90 ? -6.138 -5.533 -5.996 1.00 96.06 90 HIS A O 1
ATOM 673 N N . ASN A 1 91 ? -4.430 -4.312 -5.216 1.00 89.94 91 ASN A N 1
ATOM 674 C CA . ASN A 1 91 ? -3.948 -3.840 -6.510 1.00 89.94 91 ASN A CA 1
ATOM 675 C C . ASN A 1 91 ? -2.407 -3.804 -6.543 1.00 89.94 91 ASN A C 1
ATOM 677 O O . ASN A 1 91 ? -1.742 -4.305 -5.638 1.00 89.94 91 ASN A O 1
ATOM 681 N N . SER A 1 92 ? -1.838 -3.268 -7.625 1.00 85.62 92 SER A N 1
ATOM 682 C CA . SER A 1 92 ? -0.390 -3.203 -7.861 1.00 85.62 92 SER A CA 1
ATOM 683 C C . SER A 1 92 ? 0.251 -1.857 -7.490 1.00 85.62 92 SER A C 1
ATOM 685 O O . SER A 1 92 ? 1.390 -1.603 -7.890 1.00 85.62 92 SER A O 1
ATOM 687 N N . ALA A 1 93 ? -0.465 -0.962 -6.800 1.00 87.81 93 ALA A N 1
ATOM 688 C CA . ALA A 1 93 ? 0.090 0.317 -6.361 1.00 87.81 93 ALA A CA 1
ATOM 689 C C . ALA A 1 93 ? 1.156 0.120 -5.271 1.00 87.81 93 ALA A C 1
ATOM 691 O O . ALA A 1 93 ? 1.200 -0.905 -4.589 1.00 87.81 93 ALA A O 1
ATOM 692 N N . GLN A 1 94 ? 2.038 1.109 -5.111 1.00 85.56 94 GLN A N 1
ATOM 693 C CA . GLN A 1 94 ? 3.092 1.049 -4.102 1.00 85.56 94 GLN A CA 1
ATOM 694 C C . GLN A 1 94 ? 2.545 1.390 -2.714 1.00 85.56 94 GLN A C 1
ATOM 696 O O . GLN A 1 94 ? 1.800 2.364 -2.582 1.00 85.56 94 GLN A O 1
ATOM 701 N N . PRO A 1 95 ? 2.895 0.620 -1.668 1.00 92.69 95 PRO A N 1
ATOM 702 C CA . PRO A 1 95 ? 2.413 0.876 -0.320 1.00 92.69 95 PRO A CA 1
ATOM 703 C C . PRO A 1 95 ? 3.134 2.063 0.319 1.00 92.69 95 PRO A C 1
ATOM 705 O O . PRO A 1 95 ? 4.325 2.286 0.106 1.00 92.69 95 PRO A O 1
ATOM 708 N N . LEU A 1 96 ? 2.428 2.774 1.192 1.00 92.75 96 LEU A N 1
ATOM 709 C CA . LEU A 1 96 ? 3.031 3.764 2.073 1.00 92.75 96 LEU A CA 1
ATOM 710 C C . LEU A 1 96 ? 3.712 3.071 3.256 1.00 92.75 96 LEU A C 1
ATOM 712 O O . LEU A 1 96 ? 3.060 2.457 4.100 1.00 92.75 96 LEU A O 1
ATOM 716 N N . GLY A 1 97 ? 5.031 3.207 3.348 1.00 89.56 97 GLY A N 1
ATOM 717 C CA . GLY A 1 97 ? 5.821 2.755 4.487 1.00 89.56 97 GLY A CA 1
ATOM 718 C C . GLY A 1 97 ? 5.933 3.813 5.585 1.00 89.56 97 GLY A C 1
ATOM 719 O O . GLY A 1 97 ? 5.869 5.018 5.334 1.00 89.56 97 GLY A O 1
ATOM 720 N N . TYR A 1 98 ? 6.171 3.364 6.818 1.00 83.69 98 TYR A N 1
ATOM 721 C CA . TYR A 1 98 ? 6.532 4.225 7.943 1.00 83.69 98 TYR A CA 1
ATOM 722 C C . TYR A 1 98 ? 7.690 3.603 8.723 1.00 83.69 98 TYR A C 1
ATOM 724 O O . TYR A 1 98 ? 7.597 2.469 9.186 1.00 83.69 98 TYR A O 1
ATOM 732 N N . CYS A 1 99 ? 8.796 4.332 8.856 1.00 76.12 99 CYS A N 1
ATOM 733 C CA . CYS A 1 99 ? 10.005 3.846 9.509 1.00 76.12 99 CYS A CA 1
ATOM 734 C C . CYS A 1 99 ? 10.696 4.985 10.264 1.00 76.12 99 CYS A C 1
ATOM 736 O O . CYS A 1 99 ? 10.899 6.069 9.719 1.00 76.12 99 CYS A O 1
ATOM 738 N N . ARG A 1 100 ? 11.060 4.742 11.532 1.00 72.94 100 ARG A N 1
ATOM 739 C CA . ARG A 1 100 ? 11.833 5.672 12.384 1.00 72.94 100 ARG A CA 1
ATOM 740 C C . ARG A 1 100 ? 11.295 7.113 12.406 1.00 72.94 100 ARG A C 1
ATOM 742 O O . ARG A 1 100 ? 12.066 8.066 12.409 1.00 72.94 100 ARG A O 1
ATOM 749 N N . GLY A 1 101 ? 9.973 7.276 12.435 1.00 74.00 101 GLY A N 1
ATOM 750 C CA . GLY A 1 101 ? 9.337 8.594 12.508 1.00 74.00 101 GLY A CA 1
ATOM 751 C C . GLY A 1 101 ? 9.008 9.235 11.156 1.00 74.00 101 GLY A C 1
ATOM 752 O O . GLY A 1 101 ? 8.356 10.277 11.133 1.00 74.00 101 GLY A O 1
ATOM 753 N N . ALA A 1 102 ? 9.415 8.628 10.038 1.00 71.81 102 ALA A N 1
ATOM 754 C CA . ALA A 1 102 ? 9.238 9.178 8.699 1.00 71.81 102 ALA A CA 1
ATOM 755 C C . ALA A 1 102 ? 8.420 8.252 7.791 1.00 71.81 102 ALA A C 1
ATOM 757 O O . ALA A 1 102 ? 8.473 7.026 7.906 1.00 71.81 102 ALA A O 1
ATOM 758 N N . TYR A 1 103 ? 7.687 8.857 6.855 1.00 81.00 103 TYR A N 1
ATOM 759 C CA . TYR A 1 103 ? 7.069 8.126 5.753 1.00 81.00 103 TYR A CA 1
ATOM 760 C C . TYR A 1 103 ? 8.131 7.723 4.732 1.00 81.00 103 TYR A C 1
ATOM 762 O O . TYR A 1 103 ? 8.987 8.531 4.375 1.00 81.00 103 TYR A O 1
ATOM 770 N N . VAL A 1 104 ? 8.039 6.488 4.254 1.00 76.38 104 VAL A N 1
ATOM 771 C CA . VAL A 1 104 ? 8.906 5.918 3.226 1.00 76.38 104 VAL A CA 1
ATOM 772 C C . VAL A 1 104 ? 8.014 5.488 2.076 1.00 76.38 104 VAL A C 1
ATOM 774 O O . VAL A 1 104 ? 7.148 4.639 2.257 1.00 76.38 104 VAL A O 1
ATOM 777 N N . ALA A 1 105 ? 8.219 6.069 0.902 1.00 70.50 105 ALA A N 1
ATOM 778 C CA . ALA A 1 105 ? 7.628 5.573 -0.331 1.00 70.50 105 ALA A CA 1
ATOM 779 C C . ALA A 1 105 ? 8.682 4.694 -1.013 1.00 70.50 105 ALA A C 1
ATOM 781 O O . ALA A 1 105 ? 9.736 5.221 -1.390 1.00 70.50 105 ALA A O 1
ATOM 782 N N . PRO A 1 106 ? 8.455 3.376 -1.137 1.00 65.12 106 PRO A N 1
ATOM 783 C CA . PRO A 1 106 ? 9.392 2.491 -1.809 1.00 65.12 106 PRO A CA 1
ATOM 784 C C . PRO A 1 106 ? 9.742 2.982 -3.216 1.00 65.12 106 PRO A C 1
ATOM 786 O O . PRO A 1 106 ? 10.910 2.927 -3.569 1.00 65.12 106 PRO A O 1
ATOM 789 N N . GLY A 1 107 ? 8.806 3.559 -3.981 1.00 60.09 107 GLY A N 1
ATOM 790 C CA . GLY A 1 107 ? 9.094 4.060 -5.333 1.00 60.09 107 GLY A CA 1
ATOM 791 C C . GLY A 1 107 ? 10.250 5.075 -5.395 1.00 60.09 107 GLY A C 1
ATOM 792 O O . GLY A 1 107 ? 11.113 4.987 -6.264 1.00 60.09 107 GLY A O 1
ATOM 793 N N . LEU A 1 108 ? 10.350 5.977 -4.412 1.00 55.53 108 LEU A N 1
ATOM 794 C CA . LEU A 1 108 ? 11.361 7.047 -4.379 1.00 55.53 108 LEU A CA 1
ATOM 795 C C . LEU A 1 108 ? 12.778 6.558 -4.030 1.00 55.53 108 LEU A C 1
ATOM 797 O O . LEU A 1 108 ? 13.757 7.091 -4.553 1.00 55.53 108 LEU A O 1
ATOM 801 N N . SER A 1 109 ? 12.925 5.555 -3.154 1.00 58.47 109 SER A N 1
ATOM 802 C CA . SER A 1 109 ? 14.249 4.992 -2.831 1.00 58.47 109 SER A CA 1
ATOM 803 C C . SER A 1 109 ? 14.804 4.126 -3.962 1.00 58.47 109 SER A C 1
ATOM 805 O O . SER A 1 109 ? 16.015 3.937 -4.056 1.00 58.47 109 SER A O 1
ATOM 807 N N . GLN A 1 110 ? 13.930 3.630 -4.833 1.00 54.12 110 GLN A N 1
ATOM 808 C CA . GLN A 1 110 ? 14.262 2.730 -5.930 1.00 54.12 110 GLN A CA 1
ATOM 809 C C . GLN A 1 110 ? 14.875 3.484 -7.112 1.00 54.12 110 GLN A C 1
ATOM 811 O O . GLN A 1 110 ? 15.943 3.097 -7.582 1.00 54.12 110 GLN A O 1
ATOM 816 N N . ASP A 1 111 ? 14.279 4.607 -7.524 1.00 54.44 111 ASP A N 1
ATOM 817 C CA . ASP A 1 111 ? 14.838 5.491 -8.560 1.00 54.44 111 ASP A CA 1
ATOM 818 C C . ASP A 1 111 ? 16.209 6.057 -8.167 1.00 54.44 111 ASP A C 1
ATOM 820 O O . ASP A 1 111 ? 17.120 6.147 -8.993 1.00 54.44 111 ASP A O 1
ATOM 824 N N . ALA A 1 112 ? 16.385 6.387 -6.885 1.00 54.22 112 ALA A N 1
ATOM 825 C CA . ALA A 1 112 ? 17.657 6.863 -6.355 1.00 54.22 112 ALA A CA 1
ATOM 826 C C . ALA A 1 112 ? 18.748 5.776 -6.388 1.00 54.22 112 ALA A C 1
ATOM 828 O O . ALA A 1 112 ? 19.896 6.082 -6.717 1.00 54.22 112 ALA A O 1
ATOM 829 N N . LEU A 1 113 ? 18.404 4.514 -6.096 1.00 54.28 113 LEU A N 1
ATOM 830 C CA . LEU A 1 113 ? 19.350 3.391 -6.082 1.00 54.28 113 LEU A CA 1
ATOM 831 C C . LEU A 1 113 ? 19.833 3.021 -7.494 1.00 54.28 113 LEU A C 1
ATOM 833 O O . LEU A 1 113 ? 21.018 2.768 -7.691 1.00 54.28 113 LEU A O 1
ATOM 837 N N . ALA A 1 114 ? 18.950 3.058 -8.497 1.00 53.69 114 ALA A N 1
ATOM 838 C CA . ALA A 1 114 ? 19.324 2.809 -9.893 1.00 53.69 114 ALA A CA 1
ATOM 839 C C . ALA A 1 114 ? 20.144 3.945 -10.535 1.00 53.69 114 ALA A C 1
ATOM 841 O O . ALA A 1 114 ? 20.774 3.735 -11.574 1.00 53.69 114 ALA A O 1
A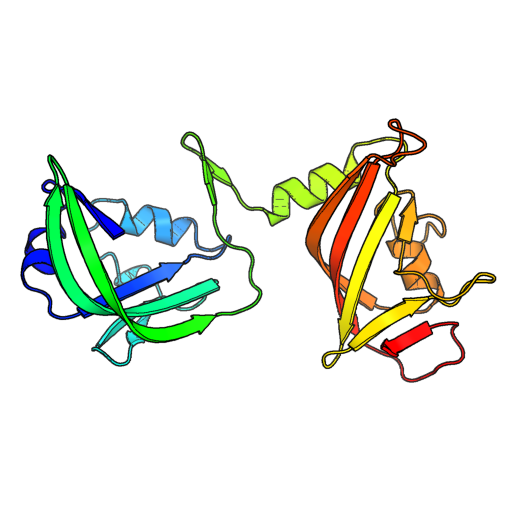TOM 842 N N . ALA A 1 115 ? 20.128 5.145 -9.945 1.00 54.22 115 ALA A N 1
ATOM 843 C CA . ALA A 1 115 ? 20.772 6.335 -10.497 1.00 54.22 115 ALA A CA 1
ATOM 844 C C . ALA A 1 115 ? 22.200 6.600 -9.980 1.00 54.22 115 ALA A C 1
ATOM 846 O O . ALA A 1 115 ? 22.875 7.460 -10.543 1.00 54.22 115 ALA A O 1
ATOM 847 N N . THR A 1 116 ? 22.672 5.930 -8.919 1.00 54.38 116 THR A N 1
ATOM 848 C CA . THR A 1 116 ? 23.795 6.466 -8.115 1.00 54.38 116 THR A CA 1
ATOM 849 C C . THR A 1 116 ? 25.075 5.629 -8.022 1.00 54.38 116 THR A C 1
ATOM 851 O O . THR A 1 116 ? 26.060 6.152 -7.502 1.00 54.38 116 THR A O 1
ATOM 854 N N . GLN A 1 117 ? 25.151 4.404 -8.555 1.00 58.41 117 GLN A N 1
ATOM 855 C CA . GLN A 1 117 ? 26.374 3.588 -8.450 1.00 58.41 117 GLN A CA 1
ATOM 856 C C . GLN A 1 117 ? 27.050 3.297 -9.811 1.00 58.41 117 GLN A C 1
ATOM 858 O O . GLN A 1 117 ? 26.439 2.729 -10.719 1.00 58.41 117 GLN A O 1
ATOM 863 N N . PRO A 1 118 ? 28.337 3.666 -9.989 1.00 62.09 118 PRO A N 1
ATOM 864 C CA . PRO A 1 118 ? 29.142 3.202 -11.116 1.00 62.09 118 PRO A CA 1
ATOM 865 C C . PRO A 1 118 ? 29.250 1.674 -11.085 1.00 62.09 118 PRO A C 1
ATOM 867 O O . PRO A 1 118 ? 29.632 1.110 -10.068 1.00 62.09 118 PRO A O 1
ATOM 870 N N . GLY A 1 119 ? 28.945 1.004 -12.199 1.00 72.56 119 GLY A N 1
ATOM 871 C CA . GLY A 1 119 ? 29.014 -0.463 -12.284 1.00 72.56 119 GLY A CA 1
ATOM 872 C C . GLY A 1 119 ? 27.695 -1.198 -12.032 1.00 72.56 119 GLY A C 1
ATOM 873 O O . GLY A 1 119 ? 27.687 -2.425 -12.100 1.00 72.56 119 GLY A O 1
ATOM 874 N N . THR A 1 120 ? 26.588 -0.480 -11.819 1.00 85.19 120 THR A N 1
ATOM 875 C CA . THR A 1 120 ? 25.263 -1.092 -11.666 1.00 85.19 120 THR A CA 1
ATOM 876 C C . THR A 1 120 ? 24.690 -1.577 -12.994 1.00 85.19 120 THR A C 1
ATOM 878 O O . THR A 1 120 ? 24.560 -0.812 -13.955 1.00 85.19 120 THR A O 1
ATOM 881 N N . ASP A 1 121 ? 24.275 -2.839 -13.026 1.00 89.31 121 ASP A N 1
ATOM 882 C CA . ASP A 1 121 ? 23.410 -3.360 -14.076 1.00 89.31 121 ASP A CA 1
ATOM 883 C C . ASP A 1 121 ? 21.949 -3.223 -13.645 1.00 89.31 121 ASP A C 1
ATOM 885 O O . ASP A 1 121 ? 21.550 -3.704 -12.585 1.00 89.31 121 ASP A O 1
ATOM 889 N N . VAL A 1 122 ? 21.136 -2.579 -14.477 1.00 89.75 122 VAL A N 1
ATOM 890 C CA . VAL A 1 122 ? 19.705 -2.398 -14.234 1.00 89.75 122 VAL A CA 1
ATOM 891 C C . VAL A 1 122 ? 18.923 -3.275 -15.199 1.00 89.75 122 VAL A C 1
ATOM 893 O O . VAL A 1 122 ? 19.105 -3.182 -16.413 1.00 89.75 122 VAL A O 1
ATOM 896 N N . GLY A 1 123 ? 18.058 -4.132 -14.665 1.00 91.69 123 GLY A N 1
ATOM 897 C CA . GLY A 1 123 ? 17.193 -5.022 -15.429 1.00 91.69 123 GLY A CA 1
ATOM 898 C C . GLY A 1 123 ? 15.711 -4.827 -15.140 1.00 91.69 123 GLY A C 1
ATOM 899 O O . GLY A 1 123 ? 15.328 -4.098 -14.224 1.00 91.69 123 GLY A O 1
ATOM 900 N N . ALA A 1 124 ? 14.864 -5.472 -15.937 1.00 91.75 124 ALA A N 1
ATOM 901 C CA . ALA A 1 124 ? 13.422 -5.445 -15.747 1.00 91.75 124 ALA A CA 1
ATOM 902 C C . ALA A 1 124 ? 12.760 -6.795 -16.047 1.00 91.75 124 ALA A C 1
ATOM 904 O O . ALA A 1 124 ? 13.013 -7.414 -17.075 1.00 91.75 124 ALA A O 1
ATOM 905 N N . ILE A 1 125 ? 11.8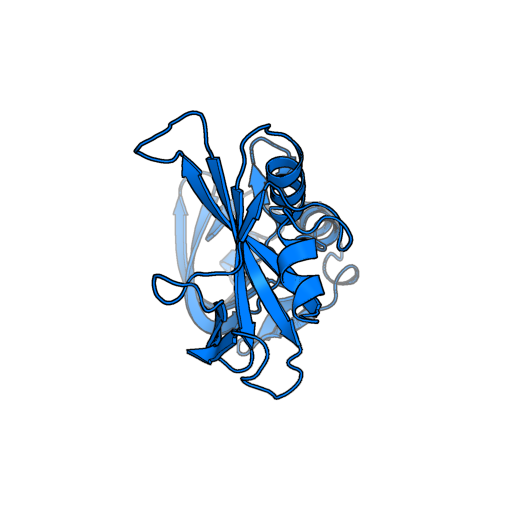54 -7.208 -15.164 1.00 92.69 125 ILE A N 1
ATOM 906 C CA . ILE A 1 125 ? 10.850 -8.246 -15.395 1.00 92.69 125 ILE A CA 1
ATOM 907 C C . ILE A 1 125 ? 9.613 -7.529 -15.928 1.00 92.69 125 ILE A C 1
ATOM 909 O O . ILE A 1 125 ? 8.907 -6.855 -15.175 1.00 92.69 125 ILE A O 1
ATOM 913 N N . LEU A 1 126 ? 9.393 -7.609 -17.238 1.00 92.25 126 LEU A N 1
ATOM 914 C CA . LEU A 1 126 ? 8.303 -6.904 -17.908 1.00 92.25 126 LEU A CA 1
ATOM 915 C C . LEU A 1 126 ? 7.171 -7.869 -18.243 1.00 92.25 126 LEU A C 1
ATOM 917 O O . LEU A 1 126 ? 7.384 -8.861 -18.937 1.00 92.25 126 LEU A O 1
ATOM 921 N N . GLU A 1 127 ? 5.975 -7.557 -17.752 1.00 90.56 127 GLU A N 1
ATOM 922 C CA . GLU A 1 127 ? 4.788 -8.397 -17.888 1.00 90.56 127 GLU A CA 1
ATOM 923 C C . GLU A 1 127 ? 3.752 -7.791 -18.834 1.00 90.56 127 GLU A C 1
ATOM 925 O O . GLU A 1 127 ? 3.452 -6.596 -18.781 1.00 90.56 127 GLU A O 1
ATOM 930 N N . ASN A 1 128 ? 3.162 -8.641 -19.675 1.00 87.75 128 ASN A N 1
ATOM 931 C CA . ASN A 1 128 ? 1.986 -8.317 -20.478 1.00 87.75 128 ASN A CA 1
ATOM 932 C C . ASN A 1 128 ? 1.090 -9.558 -20.596 1.00 87.75 128 ASN A C 1
ATOM 934 O O . ASN A 1 128 ? 1.542 -10.629 -21.003 1.00 87.75 128 ASN A O 1
ATOM 938 N N . GLY A 1 129 ? -0.184 -9.431 -20.207 1.00 84.69 129 GLY A N 1
ATOM 939 C CA . GLY A 1 129 ? -1.160 -10.519 -20.331 1.00 84.69 129 GLY A CA 1
ATOM 940 C C . GLY A 1 129 ? -0.751 -11.811 -19.612 1.00 84.69 129 GLY A C 1
ATOM 941 O O . GLY A 1 129 ? -0.967 -12.895 -20.150 1.00 84.69 129 GLY A O 1
ATOM 942 N N . GLY A 1 130 ? -0.111 -11.697 -18.440 1.00 83.31 130 GLY A N 1
ATOM 943 C CA . GLY A 1 130 ? 0.362 -12.834 -17.638 1.00 83.31 130 GLY A CA 1
ATOM 944 C C . GLY A 1 130 ? 1.638 -13.515 -18.147 1.00 83.31 130 GLY A C 1
ATOM 945 O O . GLY A 1 130 ? 2.022 -14.536 -17.587 1.00 83.31 130 GLY A O 1
ATOM 946 N N . ARG A 1 131 ? 2.284 -12.968 -19.184 1.00 88.69 131 ARG A N 1
ATOM 947 C CA . ARG A 1 131 ? 3.543 -13.469 -19.753 1.00 88.69 131 ARG A CA 1
ATOM 948 C C . ARG A 1 131 ? 4.696 -12.513 -19.484 1.00 88.69 131 ARG A C 1
ATOM 950 O O . ARG A 1 131 ? 4.479 -11.302 -19.410 1.00 88.69 131 ARG A O 1
ATOM 957 N N . ILE A 1 132 ? 5.908 -13.052 -19.383 1.00 91.50 132 ILE A N 1
ATOM 958 C CA . ILE A 1 132 ? 7.141 -12.302 -19.115 1.00 91.50 132 ILE A CA 1
ATOM 959 C C . ILE A 1 132 ? 7.949 -12.140 -20.401 1.00 91.50 132 ILE A C 1
ATOM 961 O O . ILE A 1 132 ? 8.132 -13.087 -21.168 1.00 91.50 132 ILE A O 1
ATOM 965 N N . LEU A 1 133 ? 8.458 -10.931 -20.619 1.00 91.94 133 LEU A N 1
ATOM 966 C CA . LEU A 1 133 ? 9.345 -10.602 -21.724 1.00 91.94 133 LEU A CA 1
ATOM 967 C C . LEU A 1 133 ? 10.783 -11.070 -21.471 1.00 91.94 133 LEU A C 1
ATOM 969 O O . LEU A 1 133 ? 11.426 -10.664 -20.503 1.00 91.94 133 LEU A O 1
ATOM 973 N N . PHE A 1 134 ? 11.310 -11.813 -22.436 1.00 93.38 134 PHE A N 1
ATOM 974 C CA . PHE A 1 134 ? 12.718 -12.147 -22.589 1.00 93.38 134 PHE A CA 1
ATOM 975 C C . PHE A 1 134 ? 13.272 -11.565 -23.891 1.00 93.38 134 PHE A C 1
ATOM 977 O O . PHE A 1 134 ? 12.558 -11.439 -24.889 1.00 93.38 134 PHE A O 1
ATOM 984 N N . LEU A 1 135 ? 14.559 -11.237 -23.885 1.00 91.38 135 LEU A N 1
ATOM 985 C CA . LEU A 1 135 ? 15.344 -10.888 -25.061 1.00 91.38 135 LEU A CA 1
ATOM 986 C C . LEU A 1 135 ? 16.135 -12.114 -25.520 1.00 91.38 135 LEU A C 1
ATOM 988 O O . LEU A 1 135 ? 16.733 -12.811 -24.701 1.00 91.38 135 LEU A O 1
ATOM 992 N N . GLU A 1 136 ? 16.153 -12.355 -26.826 1.00 90.25 136 GLU A N 1
ATOM 993 C CA . GLU A 1 136 ? 17.002 -13.375 -27.438 1.00 90.25 136 GLU A CA 1
ATOM 994 C C . GLU A 1 136 ? 18.466 -12.929 -27.428 1.00 90.25 136 GLU A C 1
ATOM 996 O O . GLU A 1 136 ? 18.801 -11.805 -27.818 1.00 90.25 136 GLU A O 1
ATOM 1001 N N . THR A 1 137 ? 19.341 -13.827 -26.984 1.00 86.25 137 THR A N 1
ATOM 1002 C CA . THR A 1 137 ? 20.796 -13.669 -26.983 1.00 86.25 137 THR A CA 1
ATOM 1003 C C . THR A 1 137 ? 21.443 -14.869 -27.674 1.00 86.25 137 THR A C 1
ATOM 1005 O O . THR A 1 137 ? 20.793 -15.880 -27.940 1.00 86.25 137 THR A O 1
ATOM 1008 N N . ALA A 1 138 ? 22.741 -14.776 -27.976 1.00 86.06 138 ALA A N 1
ATOM 1009 C CA . ALA A 1 138 ? 23.483 -15.895 -28.565 1.00 86.06 138 ALA A CA 1
ATOM 1010 C C . ALA A 1 138 ? 23.466 -17.155 -27.672 1.00 86.06 138 ALA A C 1
ATOM 1012 O O . ALA A 1 138 ? 23.516 -18.268 -28.189 1.00 86.06 138 ALA A O 1
ATOM 1013 N N . ASP A 1 139 ? 23.344 -16.968 -26.354 1.00 86.25 139 ASP A N 1
ATOM 1014 C CA . ASP A 1 139 ? 23.396 -18.026 -25.342 1.00 86.25 139 ASP A CA 1
ATOM 1015 C C . ASP A 1 139 ? 22.001 -18.446 -24.828 1.00 86.25 139 ASP A C 1
ATOM 1017 O O . ASP A 1 139 ? 21.894 -19.256 -23.906 1.00 86.25 139 ASP A O 1
ATOM 1021 N N . GLY A 1 140 ? 20.918 -17.916 -25.414 1.00 89.94 140 GLY A N 1
ATOM 1022 C CA . GLY A 1 140 ? 19.541 -18.270 -25.068 1.00 89.94 140 GLY A CA 1
ATOM 1023 C C . GLY A 1 140 ? 18.634 -17.059 -24.858 1.00 89.94 140 GLY A C 1
ATOM 1024 O O . GLY A 1 140 ? 18.447 -16.245 -25.758 1.00 89.94 140 GLY A O 1
ATOM 1025 N N . PHE A 1 141 ? 18.008 -16.979 -23.683 1.00 90.94 141 PHE A N 1
ATOM 1026 C CA . PHE A 1 141 ? 17.038 -15.939 -23.339 1.00 90.94 141 PHE A CA 1
ATOM 1027 C C . PHE A 1 141 ? 17.445 -15.248 -22.043 1.00 90.94 141 PHE A C 1
ATOM 1029 O O . PHE A 1 141 ? 17.687 -15.909 -21.035 1.00 90.94 141 PHE A O 1
ATOM 1036 N N . GLU A 1 142 ? 17.459 -13.919 -22.052 1.00 93.62 142 GLU A N 1
ATOM 1037 C CA . GLU A 1 142 ? 17.744 -13.107 -20.870 1.00 93.62 142 GLU A CA 1
ATOM 1038 C C . GLU A 1 142 ? 16.616 -12.113 -20.603 1.00 93.62 142 GLU A C 1
ATOM 1040 O O . GLU A 1 142 ? 15.898 -11.693 -21.509 1.00 93.62 142 GLU A O 1
ATOM 1045 N N . LEU A 1 143 ? 16.464 -11.703 -19.347 1.00 94.50 143 LEU A N 1
ATOM 1046 C CA . LEU A 1 143 ? 15.612 -10.564 -19.023 1.00 94.50 143 LEU A CA 1
ATOM 1047 C C . LEU A 1 143 ? 16.228 -9.270 -19.589 1.00 94.50 143 LEU A C 1
ATOM 1049 O O . LEU A 1 143 ? 17.456 -9.139 -19.611 1.00 94.50 143 LEU A O 1
ATOM 1053 N N . PRO A 1 144 ? 15.409 -8.286 -20.009 1.00 94.50 144 PRO A N 1
ATOM 1054 C CA . PRO A 1 144 ? 15.905 -6.976 -20.409 1.00 94.50 144 PRO A CA 1
ATOM 1055 C C . PRO A 1 144 ? 16.821 -6.364 -19.346 1.00 94.50 144 PRO A C 1
ATOM 1057 O O . PRO A 1 144 ? 16.425 -6.226 -18.189 1.00 94.50 144 PRO A O 1
ATOM 1060 N N . ARG A 1 145 ? 18.038 -5.980 -19.741 1.00 93.94 145 ARG A N 1
ATOM 1061 C CA . ARG A 1 145 ? 19.063 -5.412 -18.856 1.00 93.94 145 ARG A CA 1
ATOM 1062 C C . ARG A 1 145 ? 19.970 -4.444 -19.607 1.00 93.94 145 ARG A C 1
ATOM 1064 O O . ARG A 1 145 ? 20.252 -4.654 -20.783 1.00 93.94 145 ARG A O 1
ATOM 1071 N N . GLY A 1 146 ? 20.469 -3.429 -18.909 1.00 91.44 146 GLY A N 1
ATOM 1072 C CA . GLY A 1 146 ? 21.546 -2.556 -19.369 1.00 91.44 146 GLY A CA 1
ATOM 1073 C C . GLY A 1 146 ? 22.410 -2.026 -18.221 1.00 91.44 146 GLY A C 1
ATOM 1074 O O . GLY A 1 146 ? 22.153 -2.293 -17.052 1.00 91.44 146 GLY A O 1
ATOM 1075 N N . ARG A 1 147 ? 23.451 -1.265 -18.559 1.00 89.88 147 ARG A N 1
ATOM 1076 C CA . ARG A 1 147 ? 24.312 -0.519 -17.631 1.00 89.88 147 ARG A CA 1
ATOM 1077 C C . ARG A 1 147 ? 23.553 0.716 -17.144 1.00 89.88 147 ARG A C 1
ATOM 1079 O O . ARG A 1 147 ? 23.466 1.706 -17.868 1.00 89.88 147 ARG A O 1
ATOM 1086 N N . GLY A 1 148 ? 23.001 0.659 -15.936 1.00 86.94 148 GLY A N 1
ATOM 1087 C CA . GLY A 1 148 ? 22.149 1.723 -15.409 1.00 86.94 148 GLY A CA 1
ATOM 1088 C C . GLY A 1 148 ? 20.786 1.838 -16.109 1.00 86.94 148 GLY A C 1
ATOM 1089 O O . GLY A 1 148 ? 20.499 1.187 -17.120 1.00 86.94 148 GLY A O 1
ATOM 1090 N N . LEU A 1 149 ? 19.930 2.708 -15.566 1.00 85.38 149 LEU A N 1
ATOM 1091 C CA . LEU A 1 149 ? 18.612 2.982 -16.145 1.00 85.38 149 LEU A CA 1
ATOM 1092 C C . LEU A 1 149 ? 18.718 3.782 -17.457 1.00 85.38 149 LEU A C 1
ATOM 1094 O O . LEU A 1 149 ? 18.076 3.427 -18.446 1.00 85.38 149 LEU A O 1
ATOM 1098 N N . GLY A 1 150 ? 19.557 4.826 -17.447 1.00 83.69 150 GLY A N 1
ATOM 1099 C CA . GLY A 1 150 ? 19.911 5.690 -18.582 1.00 83.69 150 GLY A CA 1
ATOM 1100 C C . GLY A 1 150 ? 18.737 6.306 -19.352 1.00 83.69 150 GLY A C 1
ATOM 1101 O O . GLY A 1 150 ? 17.600 6.367 -18.874 1.00 83.69 150 GLY A O 1
ATOM 1102 N N . ALA A 1 151 ? 19.033 6.831 -20.542 1.00 86.00 151 ALA A N 1
ATOM 1103 C CA . ALA A 1 151 ? 18.065 7.440 -21.455 1.00 86.00 151 ALA A CA 1
ATOM 1104 C C . ALA A 1 151 ? 17.827 6.536 -22.674 1.00 86.00 151 ALA A C 1
ATOM 1106 O O . ALA A 1 151 ? 18.681 5.732 -23.028 1.00 86.00 151 ALA A O 1
ATOM 1107 N N . ALA A 1 152 ? 16.700 6.707 -23.372 1.00 85.56 152 ALA A N 1
ATOM 1108 C CA . ALA A 1 152 ? 16.352 5.888 -24.542 1.00 85.56 152 ALA A CA 1
ATOM 1109 C C . ALA A 1 152 ? 17.387 5.946 -25.690 1.00 85.56 152 ALA A C 1
ATOM 1111 O O . ALA A 1 152 ? 17.484 5.009 -26.473 1.00 85.56 152 ALA A O 1
ATOM 1112 N N . GLY A 1 153 ? 18.175 7.024 -25.781 1.00 88.06 153 GLY A N 1
ATOM 1113 C CA . GLY A 1 153 ? 19.270 7.149 -26.751 1.00 88.06 153 GLY A CA 1
ATOM 1114 C C . GLY A 1 153 ? 20.576 6.453 -26.342 1.00 88.06 153 GLY A C 1
ATOM 1115 O O . GLY A 1 153 ? 21.466 6.301 -27.174 1.00 88.06 153 GLY A O 1
ATOM 1116 N N . ASP A 1 154 ? 20.713 6.024 -25.085 1.00 89.81 154 ASP A N 1
ATOM 1117 C CA . ASP A 1 154 ? 21.887 5.292 -24.608 1.00 89.81 154 ASP A CA 1
ATOM 1118 C C . ASP A 1 154 ? 21.657 3.787 -24.745 1.00 89.81 154 ASP A C 1
ATOM 1120 O O . ASP A 1 154 ? 21.109 3.145 -23.847 1.00 89.81 154 ASP A O 1
ATOM 1124 N N . GLY A 1 155 ? 22.112 3.216 -25.862 1.00 89.94 155 GLY A N 1
ATOM 1125 C CA . GLY A 1 155 ? 21.948 1.795 -26.179 1.00 89.94 155 GLY A CA 1
ATOM 1126 C C . GLY A 1 155 ? 22.590 0.818 -25.186 1.00 89.94 155 GLY A C 1
ATOM 1127 O O . GLY A 1 155 ? 22.311 -0.376 -25.267 1.00 89.94 155 GLY A O 1
ATOM 1128 N N . LYS A 1 156 ? 23.431 1.284 -24.250 1.00 90.44 156 LYS A N 1
ATOM 1129 C CA . LYS A 1 156 ? 23.968 0.440 -23.172 1.00 90.44 156 LYS A CA 1
ATOM 1130 C C . LYS A 1 156 ? 23.050 0.393 -21.957 1.00 90.44 156 LYS A C 1
ATOM 1132 O O . LYS A 1 156 ? 23.166 -0.547 -21.179 1.00 90.44 156 LYS A O 1
ATOM 1137 N N . SER A 1 157 ? 22.176 1.377 -21.785 1.00 91.38 157 SER A N 1
ATOM 1138 C CA . SER A 1 157 ? 21.245 1.467 -20.661 1.00 91.38 157 SER A CA 1
ATOM 1139 C C . SER A 1 157 ? 20.014 0.585 -20.849 1.00 91.38 157 SER A C 1
ATOM 1141 O O . SER A 1 157 ? 19.664 0.232 -21.977 1.00 91.38 157 SER A O 1
ATOM 1143 N N . LEU A 1 158 ? 19.308 0.268 -19.758 1.00 92.25 158 LEU A N 1
ATOM 1144 C CA . LEU A 1 158 ? 18.057 -0.492 -19.843 1.00 92.25 158 LEU A CA 1
ATOM 1145 C C . LEU A 1 158 ? 17.047 0.191 -20.779 1.00 92.25 158 LEU A C 1
ATOM 1147 O O . LEU A 1 158 ? 16.461 -0.466 -21.641 1.00 92.25 158 LEU A O 1
ATOM 1151 N N . ARG A 1 159 ? 16.865 1.515 -20.652 1.00 91.00 159 ARG A N 1
ATOM 1152 C CA . ARG A 1 159 ? 15.922 2.253 -21.505 1.00 91.00 159 ARG A CA 1
ATOM 1153 C C . ARG A 1 159 ? 16.322 2.220 -22.977 1.00 91.00 159 ARG A C 1
ATOM 1155 O O . ARG A 1 159 ? 15.441 2.089 -23.821 1.00 91.00 159 ARG A O 1
ATOM 1162 N N . GLY A 1 160 ? 17.612 2.293 -23.302 1.00 92.88 160 GLY A N 1
ATOM 1163 C CA . GLY A 1 160 ? 18.066 2.178 -24.691 1.00 92.88 160 GLY A CA 1
ATOM 1164 C C . GLY A 1 160 ? 17.931 0.768 -25.264 1.00 92.88 160 GLY A C 1
ATOM 1165 O O . GLY A 1 160 ? 17.519 0.617 -26.412 1.00 92.88 160 GLY A O 1
ATOM 1166 N N . VAL A 1 161 ? 18.190 -0.272 -24.465 1.00 93.31 161 VAL A N 1
ATOM 1167 C CA . VAL A 1 161 ? 17.997 -1.678 -24.870 1.00 93.31 161 VAL A CA 1
ATOM 1168 C C . VAL A 1 161 ? 16.535 -1.966 -25.230 1.00 93.31 161 VAL A C 1
ATOM 1170 O O . VAL A 1 161 ? 16.270 -2.656 -26.222 1.00 93.31 161 VAL A O 1
ATOM 1173 N N . LEU A 1 162 ? 15.595 -1.421 -24.452 1.00 92.44 162 LEU A N 1
ATOM 1174 C CA . LEU A 1 162 ? 14.155 -1.509 -24.712 1.00 92.44 162 LEU A CA 1
ATOM 1175 C C . LEU A 1 162 ? 13.748 -0.667 -25.932 1.00 92.44 162 LEU A C 1
ATOM 1177 O O . LEU A 1 162 ? 13.063 -1.168 -26.827 1.00 92.44 162 LEU A O 1
ATOM 1181 N N . ALA A 1 163 ? 14.230 0.576 -26.021 1.00 91.00 163 ALA A N 1
ATOM 1182 C CA . ALA A 1 163 ? 13.932 1.481 -27.130 1.00 91.00 163 ALA A CA 1
ATOM 1183 C C . ALA A 1 163 ? 14.418 0.942 -28.486 1.00 91.00 163 ALA A C 1
ATOM 1185 O O . ALA A 1 163 ? 13.694 1.041 -29.474 1.00 91.00 163 ALA A O 1
ATOM 1186 N N . ALA A 1 164 ? 15.585 0.288 -28.538 1.00 90.62 164 ALA A N 1
ATOM 1187 C CA . ALA A 1 164 ? 16.117 -0.342 -29.752 1.00 90.62 164 ALA A CA 1
ATOM 1188 C C . ALA A 1 164 ? 15.206 -1.449 -30.321 1.00 90.62 164 ALA A C 1
ATOM 1190 O O . ALA A 1 164 ? 15.299 -1.792 -31.497 1.00 90.62 164 ALA A O 1
ATOM 1191 N N . ARG A 1 165 ? 14.307 -1.997 -29.496 1.00 89.88 165 ARG A N 1
ATOM 1192 C CA . ARG A 1 165 ? 13.296 -2.996 -29.881 1.00 89.88 165 ARG A CA 1
ATOM 1193 C C . ARG A 1 165 ? 11.891 -2.396 -29.986 1.00 89.88 165 ARG A C 1
ATOM 1195 O O . ARG A 1 165 ? 10.927 -3.118 -30.245 1.00 89.88 165 ARG A O 1
ATOM 1202 N N . ALA A 1 166 ? 11.784 -1.077 -29.818 1.00 89.00 166 ALA A N 1
ATOM 1203 C CA . ALA A 1 166 ? 10.541 -0.325 -29.705 1.00 89.00 166 ALA A CA 1
ATOM 1204 C C . ALA A 1 166 ? 9.582 -0.954 -28.678 1.00 89.00 166 ALA A C 1
ATOM 1206 O O . ALA A 1 166 ? 8.401 -1.166 -28.946 1.00 89.00 166 ALA A O 1
ATOM 1207 N N . ILE A 1 167 ? 10.139 -1.283 -27.509 1.00 89.06 167 ILE A N 1
ATOM 1208 C CA . ILE A 1 167 ? 9.384 -1.664 -26.320 1.00 89.06 167 ILE A CA 1
ATOM 1209 C C . ILE A 1 167 ? 9.196 -0.410 -25.474 1.00 89.06 167 ILE A C 1
ATOM 1211 O O . ILE A 1 167 ? 10.163 0.139 -24.940 1.00 89.06 167 ILE A O 1
ATOM 1215 N N . GLU A 1 168 ? 7.948 0.017 -25.331 1.00 88.88 168 GLU A N 1
ATOM 1216 C CA . GLU A 1 168 ? 7.577 1.065 -24.390 1.00 88.88 168 GLU A CA 1
ATOM 1217 C C . GLU A 1 168 ? 7.198 0.409 -23.060 1.00 88.88 168 GLU A C 1
ATOM 1219 O O . GLU A 1 168 ? 6.142 -0.207 -22.913 1.00 88.88 168 GLU A O 1
ATOM 1224 N N . ALA A 1 169 ? 8.127 0.462 -22.107 1.00 88.75 169 ALA A N 1
ATOM 1225 C CA . ALA A 1 169 ? 7.965 -0.162 -20.803 1.00 88.75 169 ALA A CA 1
ATOM 1226 C C . ALA A 1 169 ? 7.625 0.874 -19.735 1.00 88.75 169 ALA A C 1
ATOM 1228 O O . ALA A 1 169 ? 8.322 1.878 -19.567 1.00 88.75 169 ALA A O 1
ATOM 1229 N N . LYS A 1 170 ? 6.618 0.555 -18.928 1.00 87.31 170 LYS A N 1
ATOM 1230 C CA . LYS A 1 170 ? 6.342 1.223 -17.664 1.00 87.31 170 LYS A CA 1
ATOM 1231 C C . LYS A 1 170 ? 6.979 0.414 -16.541 1.00 87.31 170 LYS A C 1
ATOM 1233 O O . LYS A 1 170 ? 6.407 -0.564 -16.052 1.00 87.31 170 LYS A O 1
ATOM 1238 N N . LEU A 1 171 ? 8.184 0.819 -16.143 1.00 83.44 171 LEU A N 1
ATOM 1239 C CA . LEU A 1 171 ? 8.836 0.260 -14.960 1.00 83.44 171 LEU A CA 1
ATOM 1240 C C . LEU A 1 171 ? 7.999 0.594 -13.722 1.00 83.44 171 LEU A C 1
ATOM 1242 O O . LEU A 1 171 ? 7.590 1.738 -13.535 1.00 83.44 171 LEU A O 1
ATOM 1246 N N . GLY A 1 172 ? 7.697 -0.434 -12.936 1.00 73.00 172 GLY A N 1
ATOM 1247 C CA . GLY A 1 172 ? 7.022 -0.325 -11.652 1.00 73.00 172 GLY A CA 1
ATOM 1248 C C . GLY A 1 172 ? 8.054 -0.328 -10.532 1.00 73.00 172 GLY A C 1
ATOM 1249 O O . GLY A 1 172 ? 8.906 0.548 -10.463 1.00 73.00 172 GLY A O 1
ATOM 1250 N N . PHE A 1 173 ? 7.989 -1.322 -9.653 1.00 67.25 173 PHE A N 1
ATOM 1251 C CA . PHE A 1 173 ? 8.813 -1.365 -8.449 1.00 67.25 173 PHE A CA 1
ATOM 1252 C C . PHE A 1 173 ? 10.106 -2.145 -8.625 1.00 67.25 173 PHE A C 1
ATOM 1254 O O . PHE A 1 173 ? 10.169 -3.106 -9.385 1.00 67.25 173 PHE A O 1
ATOM 1261 N N . LEU A 1 174 ? 11.119 -1.785 -7.848 1.00 71.94 174 LEU A N 1
ATOM 1262 C CA . LEU A 1 174 ? 12.308 -2.592 -7.631 1.00 71.94 174 LEU A CA 1
ATOM 1263 C C . LEU A 1 174 ? 11.914 -3.950 -7.045 1.00 71.94 174 LEU A C 1
ATOM 1265 O O . LEU A 1 174 ? 11.397 -4.055 -5.934 1.00 71.94 174 LEU A O 1
ATOM 1269 N N . PHE A 1 175 ? 12.185 -4.988 -7.812 1.00 74.50 175 PHE A N 1
ATOM 1270 C CA . PHE A 1 175 ? 11.951 -6.376 -7.476 1.00 74.50 175 PHE A CA 1
ATOM 1271 C C . PHE A 1 175 ? 13.109 -6.977 -6.675 1.00 74.50 175 PHE A C 1
ATOM 1273 O O . PHE A 1 175 ? 12.874 -7.670 -5.689 1.00 74.50 175 PHE A O 1
ATOM 1280 N N . ALA A 1 176 ? 14.353 -6.715 -7.084 1.00 76.06 176 ALA A N 1
ATOM 1281 C CA . ALA A 1 176 ? 15.530 -7.306 -6.454 1.00 76.06 176 ALA A CA 1
ATOM 1282 C C . ALA A 1 176 ? 16.763 -6.408 -6.576 1.00 76.06 176 ALA A C 1
ATOM 1284 O O . ALA A 1 176 ? 16.952 -5.739 -7.591 1.00 76.06 176 ALA A O 1
ATOM 1285 N N . VAL A 1 177 ? 17.617 -6.443 -5.550 1.00 81.00 177 VAL A N 1
ATOM 1286 C CA . VAL A 1 177 ? 18.966 -5.862 -5.563 1.00 81.00 177 VAL A CA 1
ATOM 1287 C C . VAL A 1 177 ? 19.924 -6.888 -4.992 1.00 81.00 177 VAL A C 1
ATOM 1289 O O . VAL A 1 177 ? 19.653 -7.442 -3.925 1.00 81.00 177 VAL A O 1
ATOM 1292 N N . TRP A 1 178 ? 21.021 -7.154 -5.690 1.00 80.56 178 TRP A N 1
ATOM 1293 C CA . TRP A 1 178 ? 22.063 -8.055 -5.208 1.00 80.56 178 TRP A CA 1
ATOM 1294 C C . TRP A 1 178 ? 23.423 -7.692 -5.798 1.00 80.56 178 TRP A C 1
ATOM 1296 O O . TRP A 1 178 ? 23.492 -7.095 -6.868 1.00 80.56 178 TRP A O 1
ATOM 1306 N N . ASP A 1 179 ? 24.499 -8.099 -5.132 1.00 81.69 179 ASP A N 1
ATOM 1307 C CA . ASP A 1 179 ? 25.858 -7.984 -5.666 1.00 81.69 179 ASP A CA 1
ATOM 1308 C C . ASP A 1 179 ? 26.252 -9.260 -6.416 1.00 81.69 179 ASP A C 1
ATOM 1310 O O . ASP A 1 179 ? 25.889 -10.373 -6.017 1.00 81.69 179 ASP A O 1
ATOM 1314 N N . ASP A 1 180 ? 26.981 -9.120 -7.524 1.00 79.94 180 ASP A N 1
ATOM 1315 C CA . ASP A 1 180 ? 27.433 -10.261 -8.313 1.00 79.94 180 ASP A CA 1
ATOM 1316 C C . ASP A 1 180 ? 28.395 -11.122 -7.490 1.00 79.94 180 ASP A C 1
ATOM 1318 O O . ASP A 1 180 ? 29.438 -10.665 -7.022 1.00 79.94 180 ASP A O 1
ATOM 1322 N N . ALA A 1 181 ? 28.074 -12.407 -7.350 1.00 80.38 181 ALA A N 1
ATOM 1323 C CA . ALA A 1 181 ? 28.889 -13.341 -6.580 1.00 80.38 181 ALA A CA 1
ATOM 1324 C C . ALA A 1 181 ? 30.325 -13.483 -7.122 1.00 80.38 181 ALA A C 1
ATOM 1326 O O . ALA A 1 181 ? 31.219 -13.902 -6.388 1.00 80.38 181 ALA A O 1
ATOM 1327 N N . ARG A 1 182 ? 30.552 -13.166 -8.405 1.00 84.50 182 ARG A N 1
ATOM 1328 C CA . ARG A 1 182 ? 31.871 -13.221 -9.053 1.00 84.50 182 ARG A CA 1
ATOM 1329 C C . ARG A 1 182 ? 32.582 -11.869 -9.078 1.00 84.50 182 ARG 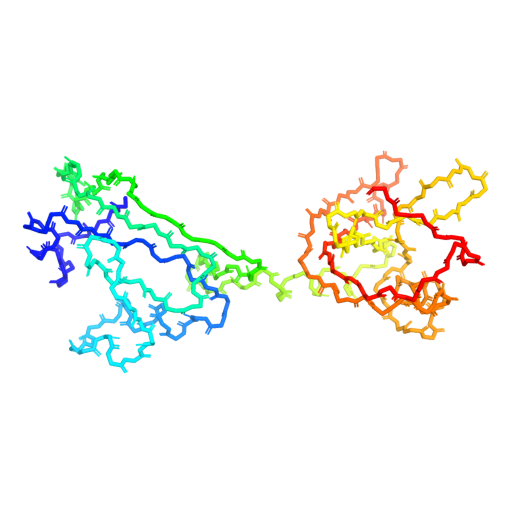A C 1
ATOM 1331 O O . ARG A 1 182 ? 33.785 -11.841 -9.317 1.00 84.50 182 ARG A O 1
ATOM 1338 N N . ASP A 1 183 ? 31.860 -10.776 -8.846 1.00 81.56 183 ASP A N 1
ATOM 1339 C CA . ASP A 1 183 ? 32.387 -9.413 -8.841 1.00 81.56 183 ASP A CA 1
ATOM 1340 C C . ASP A 1 183 ? 31.542 -8.523 -7.920 1.00 81.56 183 ASP A C 1
ATOM 1342 O O . ASP A 1 183 ? 30.586 -7.879 -8.344 1.00 81.56 183 ASP A O 1
ATOM 1346 N N . VAL A 1 184 ? 31.928 -8.456 -6.647 1.00 74.56 184 VAL A N 1
ATOM 1347 C CA . VAL A 1 184 ? 31.215 -7.681 -5.616 1.00 74.56 184 VAL A CA 1
ATOM 1348 C C . VAL A 1 184 ? 31.219 -6.167 -5.864 1.00 74.56 184 VAL A C 1
ATOM 1350 O O . VAL A 1 184 ? 30.547 -5.434 -5.148 1.00 74.56 184 VAL A O 1
ATOM 1353 N N . SER A 1 185 ? 31.969 -5.679 -6.860 1.00 75.81 185 SER A N 1
ATOM 1354 C CA . SER A 1 185 ? 31.897 -4.281 -7.303 1.00 75.81 185 SER A CA 1
ATOM 1355 C C . SER A 1 185 ? 30.739 -4.016 -8.273 1.00 75.81 185 SER A C 1
ATOM 1357 O O . SER A 1 185 ? 30.472 -2.863 -8.614 1.00 75.81 185 SER A O 1
ATOM 1359 N N . ARG A 1 186 ? 30.042 -5.071 -8.717 1.00 80.56 186 ARG A N 1
ATOM 1360 C CA . ARG A 1 186 ? 28.875 -4.996 -9.594 1.00 80.56 186 ARG A CA 1
ATOM 1361 C C . ARG A 1 186 ? 27.611 -5.338 -8.832 1.00 80.56 186 ARG A C 1
ATOM 1363 O O . ARG A 1 186 ? 27.389 -6.483 -8.447 1.00 80.56 186 ARG A O 1
ATOM 1370 N N . THR A 1 187 ? 26.738 -4.352 -8.734 1.00 83.56 187 THR A N 1
ATOM 1371 C CA . THR A 1 187 ? 25.394 -4.519 -8.189 1.00 83.56 187 THR A CA 1
ATOM 1372 C C . THR A 1 187 ? 24.391 -4.665 -9.330 1.00 83.56 187 THR A C 1
ATOM 1374 O O . THR A 1 187 ? 24.448 -3.960 -10.339 1.00 83.56 187 THR A O 1
ATOM 1377 N N . HIS A 1 188 ? 23.448 -5.578 -9.168 1.00 86.44 188 HIS A N 1
ATOM 1378 C CA . HIS A 1 188 ? 22.321 -5.787 -10.061 1.00 86.44 188 HIS A CA 1
ATOM 1379 C C . HIS A 1 188 ? 21.059 -5.251 -9.403 1.00 86.44 188 HIS A C 1
ATOM 1381 O O . HIS A 1 188 ? 20.801 -5.509 -8.229 1.00 86.44 188 HIS A O 1
ATOM 1387 N N . VAL A 1 189 ? 20.266 -4.514 -10.170 1.00 85.56 189 VAL A N 1
ATOM 1388 C CA . VAL A 1 189 ? 19.051 -3.835 -9.716 1.00 85.56 189 VAL A CA 1
ATOM 1389 C C . VAL A 1 189 ? 17.949 -4.175 -10.708 1.00 85.56 189 VAL A C 1
ATOM 1391 O O . VAL A 1 189 ? 18.005 -3.767 -11.862 1.00 85.56 189 VAL A O 1
ATOM 1394 N N . TYR A 1 190 ? 16.953 -4.951 -10.299 1.00 88.56 190 TYR A N 1
ATOM 1395 C CA . TYR A 1 190 ? 15.872 -5.380 -11.183 1.00 88.56 190 TYR A CA 1
ATOM 1396 C C . TYR A 1 190 ? 14.554 -4.758 -10.787 1.00 88.56 190 TYR A C 1
ATOM 1398 O O . TYR A 1 190 ? 14.147 -4.864 -9.637 1.00 88.56 190 TYR A O 1
ATOM 1406 N N . TYR A 1 191 ? 13.863 -4.176 -11.759 1.00 83.56 191 TYR A N 1
ATOM 1407 C CA . TYR A 1 191 ? 12.497 -3.691 -11.626 1.00 83.56 191 TYR A CA 1
ATOM 1408 C C . TYR A 1 191 ? 11.497 -4.743 -12.098 1.00 83.56 191 TYR A C 1
ATOM 1410 O O . TYR A 1 191 ? 11.809 -5.585 -12.932 1.00 83.56 191 TYR A O 1
ATOM 1418 N N . ARG A 1 192 ? 10.265 -4.668 -11.613 1.00 86.62 192 ARG A N 1
ATOM 1419 C CA . ARG A 1 192 ? 9.099 -5.303 -12.214 1.00 86.62 192 ARG A CA 1
ATOM 1420 C C . ARG A 1 192 ? 8.259 -4.218 -12.865 1.00 86.62 192 ARG A C 1
ATOM 1422 O O . ARG A 1 192 ? 8.072 -3.152 -12.286 1.00 86.62 192 ARG A O 1
ATOM 1429 N N . GLY A 1 193 ? 7.770 -4.461 -14.068 1.00 87.25 193 GLY A N 1
ATOM 1430 C CA . GLY A 1 193 ? 7.024 -3.470 -14.829 1.00 87.25 193 GLY A CA 1
ATOM 1431 C C . GLY A 1 193 ? 6.057 -4.102 -15.806 1.00 87.25 193 GLY A C 1
ATOM 1432 O O . GLY A 1 193 ? 5.950 -5.321 -15.916 1.00 87.25 193 GLY A O 1
ATOM 1433 N N . THR A 1 194 ? 5.357 -3.242 -16.526 1.00 90.94 194 THR A N 1
ATOM 1434 C CA . THR A 1 194 ? 4.504 -3.630 -17.648 1.00 90.94 194 THR A CA 1
ATOM 1435 C C . THR A 1 194 ? 5.060 -3.032 -18.927 1.00 90.94 194 THR A C 1
ATOM 1437 O O . THR A 1 194 ? 5.903 -2.133 -18.890 1.00 90.94 194 THR A O 1
ATOM 1440 N N . PHE A 1 195 ? 4.632 -3.546 -20.067 1.00 89.69 195 PHE A N 1
ATOM 1441 C CA . PHE A 1 195 ? 5.000 -2.984 -21.357 1.00 89.69 195 PHE A CA 1
ATOM 1442 C C . PHE A 1 195 ? 3.871 -3.195 -22.354 1.00 89.69 195 PHE A C 1
ATOM 1444 O O . PHE A 1 195 ? 3.127 -4.176 -22.257 1.00 89.69 195 PHE A O 1
ATOM 1451 N N . ASP A 1 196 ? 3.788 -2.300 -23.328 1.00 83.00 196 ASP A N 1
ATOM 1452 C CA . ASP A 1 196 ? 2.880 -2.453 -24.454 1.00 83.00 196 ASP A CA 1
ATOM 1453 C C . ASP A 1 196 ? 3.592 -3.185 -25.598 1.00 83.00 196 ASP A C 1
ATOM 1455 O O . ASP A 1 196 ? 4.759 -2.938 -25.913 1.00 83.00 196 ASP A O 1
ATOM 1459 N N . VAL A 1 197 ? 2.898 -4.148 -26.201 1.00 67.31 197 VAL A N 1
ATOM 1460 C CA . VAL A 1 197 ? 3.432 -4.988 -27.280 1.00 67.31 197 VAL A CA 1
ATOM 1461 C C . VAL A 1 197 ? 3.106 -4.345 -28.632 1.00 67.31 197 VAL A C 1
ATOM 1463 O O . VAL A 1 197 ? 1.927 -4.147 -28.925 1.00 67.31 197 VAL A O 1
ATOM 1466 N N . PRO A 1 198 ? 4.074 -4.167 -29.548 1.00 59.00 198 PRO A N 1
ATOM 1467 C CA . PRO A 1 198 ? 3.821 -4.370 -30.964 1.00 59.00 198 PRO A CA 1
ATOM 1468 C C . PRO A 1 198 ? 4.011 -5.858 -31.289 1.00 59.00 198 PRO A C 1
ATOM 1470 O O . PRO A 1 198 ? 5.022 -6.470 -30.945 1.00 59.00 198 PRO A O 1
ATOM 1473 N N . ALA A 1 199 ? 3.017 -6.459 -31.938 1.00 51.25 199 ALA A N 1
ATOM 1474 C CA . ALA A 1 199 ? 2.982 -7.881 -32.257 1.00 51.25 199 ALA A CA 1
ATOM 1475 C C . ALA A 1 199 ? 4.027 -8.257 -33.326 1.00 51.25 199 ALA A C 1
ATOM 1477 O O . ALA A 1 199 ? 3.734 -8.164 -34.512 1.00 51.25 199 ALA A O 1
ATOM 1478 N N . SER A 1 200 ? 5.239 -8.675 -32.947 1.00 55.38 200 SER A N 1
ATOM 1479 C CA . SER A 1 200 ? 6.110 -9.475 -33.828 1.00 55.38 200 SER A CA 1
ATOM 1480 C C . SER A 1 200 ? 7.294 -10.102 -33.078 1.00 55.38 200 SER A C 1
ATOM 1482 O O . SER A 1 200 ? 7.957 -9.443 -32.278 1.00 55.38 200 SER A O 1
ATOM 1484 N N . SER A 1 201 ? 7.582 -11.368 -33.393 1.00 56.47 201 SER A N 1
ATOM 1485 C CA . SER A 1 201 ? 8.781 -12.118 -32.993 1.00 56.47 201 SER A CA 1
ATOM 1486 C C . SER A 1 201 ? 10.070 -11.645 -33.683 1.00 56.47 201 SER A C 1
ATOM 1488 O O . SER A 1 201 ? 11.155 -11.984 -33.226 1.00 56.47 201 SER A O 1
ATOM 1490 N N . ASP A 1 202 ? 9.990 -10.822 -34.735 1.00 62.81 202 ASP A N 1
ATOM 1491 C CA . ASP A 1 202 ? 11.145 -10.430 -35.570 1.00 62.81 202 ASP A CA 1
ATOM 1492 C C . ASP A 1 202 ? 12.109 -9.433 -34.898 1.00 62.81 202 ASP A C 1
ATOM 1494 O O . ASP A 1 202 ? 13.034 -8.921 -35.528 1.00 62.81 202 ASP A O 1
ATOM 1498 N N . ARG A 1 203 ? 11.904 -9.117 -33.614 1.00 71.50 203 ARG A N 1
ATOM 1499 C CA . ARG A 1 203 ? 12.723 -8.155 -32.852 1.00 71.50 203 ARG A CA 1
ATOM 1500 C C . ARG A 1 203 ? 13.617 -8.805 -31.795 1.00 71.50 203 ARG A C 1
ATOM 1502 O O . ARG A 1 203 ? 14.136 -8.104 -30.924 1.00 71.50 203 ARG A O 1
ATOM 1509 N N . GLY A 1 204 ? 13.787 -10.128 -31.858 1.00 81.12 204 GLY A N 1
ATOM 1510 C CA . GLY A 1 204 ? 14.578 -10.887 -30.887 1.00 81.12 204 GLY A CA 1
ATOM 1511 C C . GLY A 1 204 ? 13.979 -10.804 -29.484 1.00 81.12 204 GLY A C 1
ATOM 1512 O O . GLY A 1 204 ? 14.691 -10.528 -28.515 1.00 81.12 204 GLY A O 1
ATOM 1513 N N . ILE A 1 205 ? 12.653 -10.944 -29.393 1.00 85.50 205 ILE A N 1
ATOM 1514 C CA . ILE A 1 205 ? 11.894 -10.935 -28.141 1.00 85.50 205 ILE A CA 1
ATOM 1515 C C . ILE A 1 205 ? 11.047 -12.199 -28.033 1.00 85.50 205 ILE A C 1
ATOM 1517 O O . ILE A 1 205 ? 10.489 -12.671 -29.022 1.00 85.50 205 ILE A O 1
ATOM 1521 N N . ARG A 1 206 ? 10.888 -12.708 -26.813 1.00 87.69 206 ARG A N 1
ATOM 1522 C CA . ARG A 1 206 ? 10.046 -13.867 -26.518 1.00 87.69 206 ARG A CA 1
ATOM 1523 C C . ARG A 1 206 ? 9.178 -13.603 -25.298 1.00 87.69 206 ARG A C 1
ATOM 1525 O O . ARG A 1 206 ? 9.667 -13.103 -24.294 1.00 87.69 206 ARG A O 1
ATOM 1532 N N . LEU A 1 207 ? 7.898 -13.964 -25.387 1.00 86.88 207 LEU A N 1
ATOM 1533 C CA . LEU A 1 207 ? 6.972 -13.953 -24.253 1.00 86.88 207 LEU A CA 1
ATOM 1534 C C . LEU A 1 207 ? 6.793 -15.380 -23.747 1.00 86.88 207 LEU A C 1
ATOM 1536 O O . LEU A 1 207 ? 6.407 -16.254 -24.529 1.00 86.88 207 LEU A O 1
ATOM 1540 N N . VAL A 1 208 ? 7.092 -15.596 -22.468 1.00 83.12 208 VAL A N 1
ATOM 1541 C CA . VAL A 1 208 ? 6.945 -16.886 -21.775 1.00 83.12 208 VAL A CA 1
ATOM 1542 C C . VAL A 1 208 ? 5.823 -16.790 -20.758 1.00 83.12 208 VAL A C 1
ATOM 1544 O O . VAL A 1 208 ? 5.794 -15.780 -20.019 1.00 83.12 208 VAL A O 1
#

Radius of gyration: 22.56 Å; chains: 1; bounding box: 53×34×64 Å

Sequence (208 aa):
VCIAHKAVGHPVFATSKSFAINVLNEDQKAASGIFASKAADKFAAVAWRPGRTGSPVLDGSVASFDCDMERLVDAGDHSILIGRVRDFEHNSAQPLGYCRGAYVAPGLSQDALAATQPGTDVGAILENGGRILFLETADGFELPRGRGLGAAGDGKSLRGVLAARAIEAKLGFLFAVWDDARDVSRTHVYYRGTFDVPASSDRGIRLV

pLDDT: mean 87.85, std 11.95, range [51.25, 98.69]